Protein AF-A0A914RYI7-F1 (afdb_monomer_lite)

Organism: Parascaris equorum (NCBI:txid6256)

Sequence (204 aa):
MMDRFCESRGSEGLLCRFVDLLTSTTSVEYVKLIVSCLDYSADDGLTRVVLQTALTSTNEAGRKWSTRFLGVIAGHELQGFAEWGMSLLLAQLSDHSAKVVRHAIRLLHRWIPFYPESISLLKNVRLDALGDAGIMLKTHLFANEDYVESNPNDVQMAFNLWRKVCFNSRDIFLQLPIW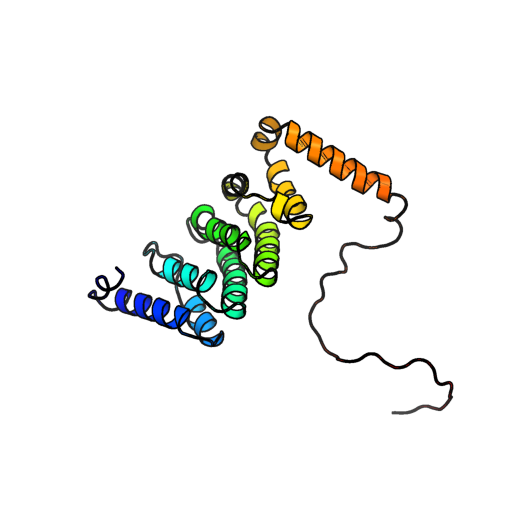TSFPHPTLSIFPPPSSFSGRFLRGF

Radius of gyration: 23.1 Å; chains: 1; bounding box: 53×73×50 Å

pLDDT: mean 78.56, std 22.84, range [27.66, 98.12]

InterPro domains:
  IPR016024 Armadillo-type fold [SSF48371] (27-167)
  IPR028268 Pianissimo family [PTHR13298] (17-145)
  IPR029451 Rapamycin-insensitive companion of mTOR, middle domain [PF14666] (20-72)
  IPR029453 Rapamycin-insensitive companion of mTOR, domain 4 [PF14663] (81-163)

Structure (mmCIF, N/CA/C/O backbone):
data_AF-A0A914RYI7-F1
#
_entry.id   AF-A0A914RYI7-F1
#
loop_
_atom_site.group_PDB
_atom_site.id
_atom_site.type_symbol
_atom_site.label_atom_id
_atom_site.label_alt_id
_atom_site.label_comp_id
_atom_site.label_asym_id
_atom_site.label_entity_id
_atom_site.label_seq_id
_atom_site.pdbx_PDB_ins_code
_atom_site.Cartn_x
_atom_site.Cartn_y
_atom_site.Cartn_z
_atom_site.occupancy
_atom_site.B_iso_or_equiv
_atom_site.auth_seq_id
_atom_site.auth_comp_id
_atom_site.auth_asym_id
_atom_site.auth_atom_id
_atom_site.pdbx_PDB_model_num
ATOM 1 N N . MET A 1 1 ? 3.303 11.071 24.844 1.00 36.09 1 MET A N 1
ATOM 2 C CA . MET A 1 1 ? 3.221 12.290 23.998 1.00 36.09 1 MET A CA 1
ATOM 3 C C . MET A 1 1 ? 1.982 12.272 23.087 1.00 36.09 1 MET A C 1
ATOM 5 O O . MET A 1 1 ? 1.980 12.955 22.077 1.00 36.09 1 MET A O 1
ATOM 9 N N . MET A 1 2 ? 0.924 11.526 23.445 1.00 40.78 2 MET A N 1
ATOM 10 C CA . MET A 1 2 ? -0.318 11.392 22.659 1.00 40.78 2 MET A CA 1
ATOM 11 C C . MET A 1 2 ? -1.561 11.949 23.386 1.00 40.78 2 MET A C 1
ATOM 13 O O . MET A 1 2 ? -2.635 11.981 22.806 1.00 40.78 2 MET A O 1
ATOM 17 N N . ASP A 1 3 ? -1.421 12.472 24.610 1.00 37.69 3 ASP A N 1
ATOM 18 C CA . ASP A 1 3 ? -2.568 12.800 25.479 1.00 37.69 3 ASP A CA 1
ATOM 19 C C . ASP A 1 3 ? -3.153 14.215 25.321 1.00 37.69 3 ASP A C 1
ATOM 21 O O . ASP A 1 3 ? -3.877 14.675 26.197 1.00 37.69 3 ASP A O 1
ATOM 25 N N . ARG A 1 4 ? -2.842 14.967 24.256 1.00 44.59 4 ARG A N 1
ATOM 26 C CA . ARG A 1 4 ? -3.278 16.381 24.157 1.00 44.59 4 ARG A CA 1
ATOM 27 C C . ARG A 1 4 ? -3.893 16.801 22.825 1.00 44.59 4 ARG A C 1
ATOM 29 O O . ARG A 1 4 ? -3.651 17.918 22.386 1.00 44.59 4 ARG A O 1
ATOM 36 N N . PHE A 1 5 ? -4.693 15.944 22.193 1.00 48.41 5 PHE A N 1
ATOM 37 C CA . PHE A 1 5 ? -5.400 16.338 20.963 1.00 48.41 5 PHE A CA 1
ATOM 38 C C . PHE A 1 5 ? -6.904 16.040 20.909 1.00 48.41 5 PHE A C 1
ATOM 40 O O . PHE A 1 5 ? -7.534 16.351 19.906 1.00 48.41 5 PHE A O 1
ATOM 47 N N . CYS A 1 6 ? -7.519 15.509 21.969 1.00 48.03 6 CYS A N 1
ATOM 48 C CA . CYS A 1 6 ? -8.931 15.107 21.927 1.00 48.03 6 CYS A CA 1
ATOM 49 C C . CYS A 1 6 ? -9.864 16.082 22.666 1.00 48.03 6 CYS A C 1
ATOM 51 O O . CYS A 1 6 ? -10.663 15.677 23.505 1.00 48.03 6 CYS A O 1
ATOM 53 N N . GLU A 1 7 ? -9.764 17.377 22.364 1.00 44.69 7 GLU A N 1
ATOM 54 C CA . GLU A 1 7 ? -10.709 18.383 22.866 1.00 44.69 7 GLU A CA 1
ATOM 55 C C . GLU A 1 7 ? -11.146 19.304 21.717 1.00 44.69 7 GLU A C 1
ATOM 57 O O . GLU A 1 7 ? -10.762 20.464 21.617 1.00 44.69 7 GLU A O 1
ATOM 62 N N . SER A 1 8 ? -11.913 18.735 20.780 1.00 45.91 8 SER A N 1
ATOM 63 C CA . SER A 1 8 ? -12.532 19.439 19.650 1.00 45.91 8 SER A CA 1
ATOM 64 C C . SER A 1 8 ? -13.808 18.717 19.181 1.00 45.91 8 SER A C 1
ATOM 66 O O . SER A 1 8 ? -13.983 17.514 19.380 1.00 45.91 8 SER A O 1
ATOM 68 N N . ARG A 1 9 ? -14.744 19.493 18.620 1.00 52.12 9 ARG A N 1
ATOM 69 C CA . ARG A 1 9 ? -16.155 19.173 18.334 1.00 52.12 9 ARG A CA 1
ATOM 70 C C . ARG A 1 9 ? -16.357 17.883 17.516 1.00 52.12 9 ARG A C 1
ATOM 72 O O . ARG A 1 9 ? -15.853 17.747 16.410 1.00 52.12 9 ARG A O 1
ATOM 79 N N . GLY A 1 10 ? -17.241 17.011 18.011 1.00 64.94 10 GLY A N 1
ATOM 80 C CA . GLY A 1 10 ? -18.017 16.025 17.242 1.00 64.94 10 GLY A CA 1
ATOM 81 C C . GLY A 1 10 ? -17.230 14.974 16.447 1.00 64.94 10 GLY A C 1
ATOM 82 O O . GLY A 1 10 ? -17.013 13.866 16.936 1.00 64.94 10 GLY A O 1
ATOM 83 N N . SER A 1 11 ? -16.887 15.289 15.195 1.00 69.75 11 SER A N 1
ATOM 84 C CA . SER A 1 11 ? -16.332 14.347 14.213 1.00 69.75 11 SER A CA 1
ATOM 85 C C . SER A 1 11 ? -14.860 14.015 14.459 1.00 69.75 11 SER A C 1
ATOM 87 O O . SER A 1 11 ? -14.487 12.851 14.359 1.00 69.75 11 SER A O 1
ATOM 89 N N . GLU A 1 12 ? -14.033 14.984 14.852 1.00 78.25 12 GLU A N 1
ATOM 90 C CA . GLU A 1 12 ? -12.605 14.743 15.123 1.00 78.25 12 GLU A CA 1
ATOM 91 C C . GLU A 1 12 ? -12.419 13.810 16.327 1.00 78.25 12 GLU A C 1
ATOM 93 O O . GLU A 1 12 ? -11.689 12.821 16.255 1.00 78.25 12 GLU A O 1
ATOM 98 N N . GLY A 1 13 ? -13.174 14.049 17.406 1.00 83.19 13 GLY A N 1
ATOM 99 C CA . GLY A 1 13 ? -13.196 13.163 18.571 1.00 83.19 13 GLY A CA 1
ATOM 100 C C . GLY A 1 13 ? -13.705 11.752 18.251 1.00 83.19 13 GLY A C 1
ATOM 101 O O . GLY A 1 13 ? -13.257 10.782 18.864 1.00 83.19 13 GLY A O 1
ATOM 102 N N . LEU A 1 14 ? -14.607 11.606 17.271 1.00 87.94 14 LEU A N 1
ATOM 103 C CA . LEU A 1 14 ? -15.066 10.296 16.803 1.00 87.94 14 LEU A CA 1
ATOM 104 C C . LEU A 1 14 ? -13.968 9.549 16.034 1.00 87.94 14 LEU A C 1
ATOM 106 O O . LEU A 1 14 ? -13.748 8.366 16.294 1.00 87.94 14 LEU A O 1
ATOM 110 N N . LEU A 1 15 ? -13.252 10.225 15.131 1.00 90.31 15 LEU A N 1
ATOM 111 C CA . LEU A 1 15 ? -12.155 9.618 14.369 1.00 90.31 15 LEU A CA 1
ATOM 112 C C . LEU A 1 15 ? -11.008 9.175 15.289 1.00 90.31 15 LEU A C 1
ATOM 114 O O . LEU A 1 15 ? -10.483 8.077 15.111 1.00 90.31 15 LEU A O 1
ATOM 118 N N . CYS A 1 16 ? -10.680 9.951 16.329 1.00 88.69 16 CYS A N 1
ATOM 119 C CA . CYS A 1 16 ? -9.722 9.524 17.357 1.00 88.69 16 CYS A CA 1
ATOM 120 C C . CYS A 1 16 ? -10.163 8.226 18.051 1.00 88.69 16 CYS A C 1
ATOM 122 O O . CYS A 1 16 ? -9.379 7.286 18.158 1.00 88.69 16 CYS A O 1
ATOM 124 N N . ARG A 1 17 ? -11.440 8.117 18.438 1.00 91.56 17 ARG A N 1
ATOM 125 C CA . ARG A 1 17 ? -11.974 6.879 19.033 1.00 91.56 17 ARG A CA 1
ATOM 126 C C . ARG A 1 17 ? -11.915 5.691 18.076 1.00 91.56 17 ARG A C 1
ATOM 128 O O . ARG A 1 17 ? -11.727 4.562 18.524 1.00 91.56 17 ARG A O 1
ATOM 135 N N . PHE A 1 18 ? -12.071 5.913 16.771 1.00 93.75 18 PHE A N 1
ATOM 136 C CA . PHE A 1 18 ? -11.874 4.855 15.782 1.00 93.75 18 PHE A CA 1
ATOM 137 C C . PHE A 1 18 ? -10.422 4.383 15.722 1.00 93.75 18 PHE A C 1
ATOM 139 O O . PHE A 1 18 ? -10.202 3.177 15.660 1.00 93.75 18 PHE A O 1
ATOM 146 N N . VAL A 1 19 ? -9.441 5.284 15.803 1.00 93.38 19 VAL A N 1
ATOM 147 C CA . VAL A 1 19 ? -8.018 4.908 15.900 1.00 93.38 19 VAL A CA 1
ATOM 148 C C . VAL A 1 19 ? -7.768 4.042 17.141 1.00 93.38 19 VAL A C 1
ATOM 150 O O . VAL A 1 19 ? -7.165 2.969 17.033 1.00 93.38 19 VAL A O 1
ATOM 153 N N . ASP A 1 20 ? -8.297 4.441 18.298 1.00 92.81 20 ASP A N 1
ATOM 154 C CA . ASP A 1 20 ? -8.175 3.668 19.542 1.00 92.81 20 ASP A CA 1
ATOM 155 C C . ASP A 1 20 ? -8.842 2.289 19.425 1.00 92.81 20 ASP A C 1
ATOM 157 O O . ASP A 1 20 ? -8.296 1.270 19.859 1.00 92.81 20 ASP A O 1
ATOM 161 N N . LEU A 1 21 ? -10.012 2.217 18.782 1.00 93.25 21 LEU A N 1
ATOM 162 C CA . LEU A 1 21 ? -10.710 0.949 18.586 1.00 93.25 21 LEU A CA 1
ATOM 163 C C . LEU A 1 21 ? -9.954 0.032 17.619 1.00 93.25 21 LEU A C 1
ATOM 165 O O . LEU A 1 21 ? -9.837 -1.160 17.883 1.00 93.25 21 LEU A O 1
ATOM 169 N N . LEU A 1 22 ? -9.410 0.565 16.522 1.00 94.00 22 LEU A N 1
ATOM 170 C CA . LEU A 1 22 ? -8.636 -0.209 15.546 1.00 94.00 22 LEU A CA 1
ATOM 171 C C . LEU A 1 22 ? -7.367 -0.816 16.154 1.00 94.00 22 LEU A C 1
ATOM 173 O O . LEU A 1 22 ? -6.995 -1.931 15.795 1.00 94.00 22 LEU A O 1
ATOM 177 N N . THR A 1 23 ? -6.705 -0.094 17.056 1.00 91.75 23 THR A N 1
ATOM 178 C CA . THR A 1 23 ? -5.462 -0.556 17.694 1.00 91.75 23 THR A CA 1
ATOM 179 C C . THR A 1 23 ? -5.705 -1.557 18.822 1.00 91.75 23 THR A C 1
ATOM 181 O O . THR A 1 23 ? -4.872 -2.432 19.051 1.00 91.75 23 THR A O 1
ATOM 184 N N . SER A 1 24 ? -6.844 -1.465 19.512 1.00 89.25 24 SER A N 1
ATOM 185 C CA . SER A 1 24 ? -7.191 -2.345 20.637 1.00 89.25 24 SER A CA 1
ATOM 186 C C . SER A 1 24 ? -8.011 -3.577 20.240 1.00 89.25 24 SER A C 1
ATOM 188 O O . SER A 1 24 ? -8.009 -4.579 20.959 1.00 89.25 24 SER A O 1
ATOM 190 N N . THR A 1 25 ? -8.717 -3.538 19.106 1.00 87.94 25 THR A N 1
ATOM 191 C CA . THR A 1 25 ? -9.622 -4.619 18.700 1.00 87.94 25 THR A CA 1
ATOM 192 C C . THR A 1 25 ? -8.898 -5.819 18.097 1.00 87.94 25 THR A C 1
ATOM 194 O O . THR A 1 25 ? -7.962 -5.709 17.304 1.00 87.94 25 THR A O 1
ATOM 197 N N . THR A 1 26 ? -9.404 -7.010 18.411 1.00 84.62 26 THR A N 1
ATOM 198 C CA . THR A 1 26 ? -8.996 -8.270 17.777 1.00 84.62 26 THR A CA 1
ATOM 199 C C . THR A 1 26 ? -9.965 -8.721 16.687 1.00 84.62 26 THR A C 1
ATOM 201 O O . THR A 1 26 ? -9.634 -9.627 15.922 1.00 84.62 26 THR A O 1
ATOM 204 N N . SER A 1 27 ? -11.147 -8.108 16.578 1.00 93.12 27 SER A N 1
ATOM 205 C CA . SER A 1 27 ? -12.162 -8.494 15.595 1.00 93.12 27 SER A CA 1
ATOM 206 C C . SER A 1 27 ? -12.012 -7.690 14.307 1.00 93.12 27 SER A C 1
ATOM 208 O O . SER A 1 27 ? -11.965 -6.460 14.290 1.00 93.12 27 SER A O 1
ATOM 210 N N . VAL A 1 28 ? -11.957 -8.419 13.195 1.00 94.56 28 VAL A N 1
ATOM 211 C CA . VAL A 1 28 ? -11.817 -7.851 11.848 1.00 94.56 28 VAL A CA 1
ATOM 212 C C . VAL A 1 28 ? -13.109 -7.162 11.411 1.00 94.56 28 VAL A C 1
ATOM 214 O O . VAL A 1 28 ? -13.084 -6.269 10.573 1.00 94.56 28 VAL A O 1
ATOM 217 N N . GLU A 1 29 ? -14.247 -7.561 11.964 1.00 95.31 29 GLU A N 1
ATOM 218 C CA . GLU A 1 29 ? -15.572 -7.024 11.660 1.00 95.31 29 GLU A CA 1
ATOM 219 C C . GLU A 1 29 ? -15.657 -5.536 12.014 1.00 95.31 29 GLU A C 1
ATOM 221 O O . GLU A 1 29 ? -16.160 -4.755 11.209 1.00 95.31 29 GLU A O 1
ATOM 226 N N . TYR A 1 30 ? -15.076 -5.124 13.147 1.00 94.75 30 TYR A N 1
ATOM 227 C CA . TYR A 1 30 ? -14.978 -3.706 13.507 1.00 94.75 30 TYR A CA 1
ATOM 228 C C . TYR A 1 30 ? -14.078 -2.928 12.549 1.00 94.75 30 TYR A C 1
ATOM 230 O O . TYR A 1 30 ? -14.447 -1.834 12.130 1.00 94.75 30 TYR A O 1
ATOM 238 N N . VAL A 1 31 ? -12.941 -3.509 12.145 1.00 96.44 31 VAL A N 1
ATOM 239 C CA . VAL A 1 31 ? -12.049 -2.893 11.148 1.00 96.44 31 VAL A CA 1
ATOM 240 C C . VAL A 1 31 ? -12.805 -2.658 9.842 1.00 96.44 31 VAL A C 1
ATOM 242 O O . VAL A 1 31 ? -12.770 -1.556 9.304 1.00 96.44 31 VAL A O 1
ATOM 245 N N . LYS A 1 32 ? -13.542 -3.668 9.365 1.00 96.81 32 LYS A N 1
ATOM 246 C CA . LYS A 1 32 ? -14.359 -3.575 8.149 1.00 96.81 32 LYS A CA 1
ATOM 247 C C . LYS A 1 32 ? -15.391 -2.463 8.246 1.00 96.81 32 LYS A C 1
ATOM 249 O O . LYS A 1 32 ? -15.495 -1.658 7.326 1.00 96.81 32 LYS A O 1
ATOM 254 N N . LEU A 1 33 ? -16.150 -2.434 9.340 1.00 96.25 33 LEU A N 1
ATOM 255 C CA . LEU A 1 33 ? -17.220 -1.464 9.539 1.00 96.25 33 LEU A CA 1
ATOM 256 C C . LEU A 1 33 ? -16.672 -0.037 9.556 1.00 96.25 33 LEU A C 1
ATOM 258 O O . LEU A 1 33 ? -17.155 0.790 8.794 1.00 96.25 33 LEU A O 1
ATOM 262 N N . ILE A 1 34 ? -15.644 0.219 10.371 1.00 95.38 34 ILE A N 1
ATOM 263 C CA . ILE A 1 34 ? -15.035 1.547 10.505 1.00 95.38 34 ILE A CA 1
ATOM 264 C C . ILE A 1 34 ? -14.461 2.011 9.170 1.00 95.38 34 ILE A C 1
ATOM 266 O O . ILE A 1 34 ? -14.745 3.110 8.722 1.00 95.38 34 ILE A O 1
ATOM 270 N N . VAL A 1 35 ? -13.649 1.183 8.519 1.00 96.00 35 VAL A N 1
ATOM 271 C CA . VAL A 1 35 ? -12.935 1.593 7.304 1.00 96.00 35 VAL A CA 1
ATOM 272 C C . VAL A 1 35 ? -13.885 1.741 6.109 1.00 96.00 35 VAL A C 1
ATOM 274 O O . VAL A 1 35 ? -13.677 2.597 5.262 1.00 96.00 35 VAL A O 1
ATOM 277 N N . SER A 1 36 ? -14.951 0.942 6.017 1.00 95.25 36 SER A N 1
ATOM 278 C CA . SER A 1 36 ? -15.879 1.039 4.878 1.00 95.25 36 SER A CA 1
ATOM 279 C C . SER A 1 36 ? -16.896 2.176 4.973 1.00 95.25 36 SER A C 1
ATOM 281 O O . SER A 1 36 ? -17.503 2.498 3.955 1.00 95.25 36 SER A O 1
ATOM 283 N N . CYS A 1 37 ? -17.102 2.776 6.150 1.00 93.75 37 CYS A N 1
ATOM 284 C CA . CYS A 1 37 ? -18.096 3.837 6.338 1.00 93.75 37 CYS A CA 1
ATOM 285 C C . CYS A 1 37 ? -17.530 5.263 6.259 1.00 93.75 37 CYS A C 1
ATOM 287 O O . CYS A 1 37 ? -18.299 6.218 6.361 1.00 93.75 37 CYS A O 1
ATOM 289 N N . LEU A 1 38 ? -16.213 5.416 6.097 1.00 92.62 38 LEU A N 1
ATOM 290 C CA . LEU A 1 38 ? -15.558 6.717 5.999 1.00 92.62 38 LEU A CA 1
ATOM 291 C C . LEU A 1 38 ? -15.490 7.206 4.552 1.00 92.62 38 LEU A C 1
ATOM 293 O O . LEU A 1 38 ? -15.315 6.423 3.619 1.00 92.62 38 LEU A O 1
ATOM 297 N N . ASP A 1 39 ? -15.578 8.523 4.393 1.00 90.94 39 ASP A N 1
ATOM 298 C CA . ASP A 1 39 ? -15.332 9.198 3.125 1.00 90.94 39 ASP A CA 1
ATOM 299 C C . ASP A 1 39 ? -13.857 9.610 3.031 1.00 90.94 39 ASP A C 1
ATOM 301 O O . ASP A 1 39 ? -13.350 10.340 3.879 1.00 90.94 39 ASP A O 1
ATOM 305 N N . TYR A 1 40 ? -13.169 9.124 1.999 1.00 91.94 40 TYR A N 1
ATOM 306 C CA . TYR A 1 40 ? -11.748 9.394 1.746 1.00 91.94 40 TYR A CA 1
ATOM 307 C C . TYR A 1 40 ? -11.513 10.498 0.709 1.00 91.94 40 TYR A C 1
ATOM 309 O O . TYR A 1 40 ? -10.359 10.823 0.406 1.00 91.94 40 TYR A O 1
ATOM 317 N N . SER A 1 41 ? -12.590 11.042 0.134 1.00 86.75 41 SER A N 1
ATOM 318 C CA . SER A 1 41 ? -12.528 12.146 -0.824 1.00 86.75 41 SER A CA 1
ATOM 319 C C . SER A 1 41 ? -12.179 13.471 -0.145 1.00 86.75 41 SER A C 1
ATOM 321 O O . SER A 1 41 ? -11.499 14.304 -0.743 1.00 86.75 41 SER A O 1
ATOM 323 N N . ALA A 1 42 ? -12.587 13.635 1.116 1.00 76.31 42 ALA A N 1
ATOM 324 C CA . ALA A 1 42 ? -12.318 14.821 1.909 1.00 76.31 42 ALA A CA 1
ATOM 325 C C . ALA A 1 42 ? -10.819 14.978 2.203 1.00 76.31 42 ALA A C 1
ATOM 327 O O . ALA A 1 42 ? -10.098 14.011 2.464 1.00 76.31 42 ALA A O 1
ATOM 328 N N . ASP A 1 43 ? -10.353 16.225 2.193 1.00 66.38 43 ASP A N 1
ATOM 329 C CA . ASP A 1 43 ? -8.962 16.571 2.498 1.00 66.38 43 ASP A CA 1
ATOM 330 C C . ASP A 1 43 ? -8.722 16.801 4.001 1.00 66.38 43 ASP A C 1
ATOM 332 O O . ASP A 1 43 ? -7.747 17.421 4.411 1.00 66.38 43 ASP A O 1
ATOM 336 N N . ASP A 1 44 ? -9.623 16.297 4.849 1.00 68.75 44 ASP A N 1
ATOM 337 C CA . ASP A 1 44 ? -9.567 16.462 6.304 1.00 68.75 44 ASP A CA 1
ATOM 338 C C . ASP A 1 44 ? -8.429 15.664 6.965 1.00 68.75 44 ASP A C 1
ATOM 340 O O . ASP A 1 44 ? -8.122 15.867 8.140 1.00 68.75 44 ASP A O 1
ATOM 344 N N . GLY A 1 45 ? -7.775 14.770 6.216 1.00 77.69 45 GLY A N 1
ATOM 345 C CA . GLY A 1 45 ? -6.573 14.026 6.598 1.00 77.69 45 GLY A CA 1
ATOM 346 C C . GLY A 1 45 ? -6.808 12.943 7.656 1.00 77.69 45 GLY A C 1
ATOM 347 O O . GLY A 1 45 ? -6.240 11.856 7.557 1.00 77.69 45 GLY A O 1
ATOM 348 N N . LEU A 1 46 ? -7.679 13.184 8.638 1.00 87.50 46 LEU A N 1
ATOM 349 C CA . LEU A 1 46 ? -7.968 12.277 9.750 1.00 87.50 46 LEU A CA 1
ATOM 350 C C . LEU A 1 46 ? -8.638 10.978 9.290 1.00 87.50 46 LEU A C 1
ATOM 352 O O . LEU A 1 46 ? -8.312 9.909 9.802 1.00 87.50 46 LEU A O 1
ATOM 356 N N . THR A 1 47 ? -9.520 11.029 8.292 1.00 92.19 47 THR A N 1
ATOM 357 C CA . THR A 1 47 ? -10.118 9.827 7.682 1.00 92.19 47 THR A CA 1
ATOM 358 C C . THR A 1 47 ? -9.040 8.921 7.079 1.00 92.19 47 THR A C 1
ATOM 360 O O . THR A 1 47 ? -9.010 7.711 7.329 1.00 92.19 47 THR A O 1
ATOM 363 N N . ARG A 1 48 ? -8.075 9.514 6.365 1.00 92.81 48 ARG A N 1
ATOM 364 C CA . ARG A 1 48 ? -6.903 8.819 5.809 1.00 92.81 48 ARG A CA 1
ATOM 365 C C . ARG A 1 48 ? -5.973 8.296 6.911 1.00 92.81 48 ARG A C 1
ATOM 367 O O . ARG A 1 48 ? -5.432 7.203 6.754 1.00 92.81 48 ARG A O 1
ATOM 374 N N . VAL A 1 49 ? -5.850 8.994 8.046 1.00 93.56 49 VAL A N 1
ATOM 375 C CA . VAL A 1 49 ? -5.132 8.491 9.235 1.00 93.56 49 VAL A CA 1
ATOM 376 C C . VAL A 1 49 ? -5.802 7.233 9.786 1.00 93.56 49 VAL A C 1
ATOM 378 O O . VAL A 1 49 ? -5.105 6.252 10.031 1.00 93.56 49 VAL A O 1
ATOM 381 N N . VAL A 1 50 ? -7.134 7.200 9.909 1.00 95.06 50 VAL A N 1
ATOM 382 C CA . VAL A 1 50 ? -7.864 5.993 10.350 1.00 95.06 50 VAL A CA 1
ATOM 383 C C . VAL A 1 50 ? -7.590 4.814 9.409 1.00 95.06 50 VAL A C 1
ATOM 385 O O . VAL A 1 50 ? -7.306 3.705 9.866 1.00 95.06 50 VAL A O 1
ATOM 388 N N . LEU A 1 51 ? -7.602 5.044 8.092 1.00 96.19 51 LEU A N 1
ATOM 389 C CA . LEU A 1 51 ? -7.244 4.021 7.104 1.00 96.19 51 LEU A CA 1
ATOM 390 C C . LEU A 1 51 ? -5.788 3.564 7.245 1.00 96.19 51 LEU A C 1
ATOM 392 O O . LEU A 1 51 ? -5.519 2.363 7.223 1.00 96.19 51 LEU A O 1
ATOM 396 N N . GLN A 1 52 ? -4.850 4.492 7.436 1.00 96.00 52 GLN A N 1
ATOM 397 C CA . GLN A 1 52 ? -3.445 4.166 7.667 1.00 96.00 52 GLN A CA 1
ATOM 398 C C . GLN A 1 52 ? -3.270 3.328 8.939 1.00 96.00 52 GLN A C 1
ATOM 400 O O . GLN A 1 52 ? -2.599 2.298 8.897 1.00 96.00 52 GLN A O 1
ATOM 405 N N . THR A 1 53 ? -3.936 3.684 10.041 1.00 96.44 53 THR A N 1
ATOM 406 C CA . THR A 1 53 ? -3.962 2.872 11.266 1.00 96.44 53 THR A CA 1
ATOM 407 C C . THR A 1 53 ? -4.510 1.476 10.989 1.00 96.44 53 THR A C 1
ATOM 409 O O . THR A 1 53 ? -3.933 0.485 11.442 1.00 96.44 53 THR A O 1
ATOM 412 N N . ALA A 1 54 ? -5.584 1.363 10.203 1.00 96.88 54 ALA A N 1
ATOM 413 C CA . ALA A 1 54 ? -6.150 0.071 9.835 1.00 96.88 54 ALA A CA 1
ATOM 414 C C . ALA A 1 54 ? -5.173 -0.794 9.020 1.00 96.88 54 ALA A C 1
ATOM 416 O O . ALA A 1 54 ? -5.203 -2.021 9.135 1.00 96.88 54 ALA A O 1
ATOM 417 N N . LEU A 1 55 ? -4.314 -0.163 8.216 1.00 97.00 55 LEU A N 1
ATOM 418 C CA . LEU A 1 55 ? -3.297 -0.791 7.372 1.00 97.00 55 LEU A CA 1
ATOM 419 C C . LEU A 1 55 ? -2.008 -1.162 8.112 1.00 97.00 55 LEU A C 1
ATOM 421 O O . LEU A 1 55 ? -1.281 -2.014 7.614 1.00 97.00 55 LEU A O 1
ATOM 425 N N . THR A 1 56 ? -1.695 -0.548 9.258 1.00 95.62 56 THR A N 1
ATOM 426 C CA . THR A 1 56 ? -0.417 -0.776 9.969 1.00 95.62 56 THR A CA 1
ATOM 427 C C . THR A 1 56 ? -0.574 -1.406 11.346 1.00 95.62 56 THR A C 1
ATOM 429 O O . THR A 1 56 ? 0.270 -2.203 11.749 1.00 95.62 56 THR A O 1
ATOM 432 N N . SER A 1 57 ? -1.642 -1.070 12.068 1.00 92.56 57 SER A N 1
ATOM 433 C CA . SER A 1 57 ? -1.722 -1.276 13.521 1.00 92.56 57 SER A CA 1
ATOM 434 C C . SER A 1 57 ? -2.819 -2.250 13.954 1.00 92.56 57 SER A C 1
ATOM 436 O O . SER A 1 57 ? -2.978 -2.492 15.145 1.00 92.56 57 SER A O 1
ATOM 438 N N . THR A 1 58 ? -3.563 -2.832 13.009 1.00 94.31 58 THR A N 1
ATOM 439 C CA . THR A 1 58 ? -4.537 -3.899 13.293 1.00 94.31 58 THR A CA 1
ATOM 440 C C . THR A 1 58 ? -3.889 -5.287 13.210 1.00 94.31 58 THR A C 1
ATOM 442 O O . THR A 1 58 ? -2.732 -5.450 12.798 1.00 94.31 58 THR A O 1
ATOM 445 N N . ASN A 1 59 ? -4.643 -6.330 13.571 1.00 94.19 59 ASN A N 1
ATOM 446 C CA . ASN A 1 59 ? -4.220 -7.716 13.366 1.00 94.19 59 ASN A CA 1
ATOM 447 C C . ASN A 1 59 ? -4.005 -8.050 11.868 1.00 94.19 59 ASN A C 1
ATOM 449 O O . ASN A 1 59 ? -4.465 -7.340 10.976 1.00 94.19 59 ASN A O 1
ATOM 453 N N . GLU A 1 60 ? -3.331 -9.169 11.573 1.00 95.81 60 GLU A N 1
ATOM 454 C CA . GLU A 1 60 ? -3.002 -9.567 10.189 1.00 95.81 60 GLU A CA 1
ATOM 455 C C . GLU A 1 60 ? -4.235 -9.598 9.265 1.00 95.81 60 GLU A C 1
ATOM 457 O O . GLU A 1 60 ? -4.172 -9.204 8.099 1.00 95.81 60 GLU A O 1
ATOM 462 N N . ALA A 1 61 ? -5.367 -10.089 9.769 1.00 95.62 61 ALA A N 1
ATOM 463 C CA . ALA A 1 61 ? -6.579 -10.233 8.977 1.00 95.62 61 ALA A CA 1
ATOM 464 C C . ALA A 1 61 ? -7.247 -8.880 8.673 1.00 95.62 61 ALA A C 1
ATOM 466 O O . ALA A 1 61 ? -7.764 -8.712 7.565 1.00 95.62 61 ALA A O 1
ATOM 467 N N . GLY A 1 62 ? -7.176 -7.932 9.610 1.00 96.62 62 GLY A N 1
ATOM 468 C CA . GLY A 1 62 ? -7.587 -6.540 9.468 1.00 96.62 62 GLY A CA 1
ATOM 469 C C . GLY A 1 62 ? -6.751 -5.841 8.411 1.00 96.62 62 GLY A C 1
ATOM 470 O O . GLY A 1 62 ? -7.307 -5.434 7.395 1.00 96.62 62 GLY A O 1
ATOM 471 N N . ARG A 1 63 ? -5.419 -5.832 8.562 1.00 97.62 63 ARG A N 1
ATOM 472 C CA . ARG A 1 63 ? -4.509 -5.207 7.585 1.00 97.62 63 ARG A CA 1
ATOM 473 C C . ARG A 1 63 ? -4.706 -5.786 6.192 1.00 97.62 63 ARG A C 1
ATOM 475 O O . ARG A 1 63 ? -4.957 -5.038 5.258 1.00 97.62 63 ARG A O 1
ATOM 482 N N . LYS A 1 64 ? -4.750 -7.119 6.055 1.00 97.00 64 LYS A N 1
ATOM 483 C CA . LYS A 1 64 ? -5.023 -7.792 4.770 1.00 97.00 64 LYS A CA 1
ATOM 484 C C . LYS A 1 64 ? -6.340 -7.336 4.139 1.00 97.00 64 LYS A C 1
ATOM 486 O O . LYS A 1 64 ? -6.411 -7.180 2.919 1.00 97.00 64 LYS A O 1
ATOM 491 N N . TRP A 1 65 ? -7.402 -7.197 4.931 1.00 97.12 65 TRP A N 1
ATOM 492 C CA . TRP A 1 65 ? -8.684 -6.723 4.417 1.00 97.12 65 TRP A CA 1
ATOM 493 C C . TRP A 1 65 ? -8.607 -5.245 4.020 1.00 97.12 65 TRP A C 1
ATOM 495 O O . TRP A 1 65 ? -9.021 -4.917 2.911 1.00 97.12 65 TRP A O 1
ATOM 505 N N . SER A 1 66 ? -7.995 -4.392 4.842 1.00 97.81 66 SER A N 1
ATOM 506 C CA . SER A 1 66 ? -7.784 -2.968 4.552 1.00 97.81 66 SER A CA 1
ATOM 507 C C . SER A 1 66 ? -6.955 -2.764 3.282 1.00 97.81 66 SER A C 1
ATOM 509 O O . SER A 1 66 ? -7.316 -1.950 2.437 1.00 97.81 66 SER A O 1
ATOM 511 N N . THR A 1 67 ? -5.908 -3.569 3.060 1.00 98.12 67 THR A N 1
ATOM 512 C CA . THR A 1 67 ? -5.131 -3.563 1.810 1.00 98.12 67 THR A CA 1
ATOM 513 C C . THR A 1 67 ? -6.015 -3.905 0.613 1.00 98.12 67 THR A C 1
ATOM 515 O O . THR A 1 67 ? -5.917 -3.273 -0.431 1.00 98.12 67 THR A O 1
ATOM 518 N N . ARG A 1 68 ? -6.916 -4.890 0.736 1.00 97.31 68 ARG A N 1
ATOM 519 C CA . ARG A 1 68 ? -7.878 -5.206 -0.336 1.00 97.31 68 ARG A CA 1
ATOM 520 C C . ARG A 1 68 ? -8.863 -4.070 -0.574 1.00 97.31 68 ARG A C 1
ATOM 522 O O . ARG A 1 68 ? -9.207 -3.816 -1.724 1.00 97.31 68 ARG A O 1
ATOM 529 N N . PHE A 1 69 ? -9.303 -3.418 0.495 1.00 97.25 69 PHE A N 1
ATOM 530 C CA . PHE A 1 69 ? -10.228 -2.299 0.435 1.00 97.25 69 PHE A CA 1
ATOM 531 C C . PHE A 1 69 ? -9.601 -1.061 -0.223 1.00 97.25 69 PHE A C 1
ATOM 533 O O . PHE A 1 69 ? -10.265 -0.431 -1.037 1.00 97.25 69 PHE A O 1
ATOM 540 N N . LEU A 1 70 ? -8.302 -0.796 -0.025 1.00 96.38 70 LEU A N 1
ATOM 541 C CA . LEU A 1 70 ? -7.560 0.196 -0.824 1.00 96.38 70 LEU A CA 1
ATOM 542 C C . LEU A 1 70 ? -7.705 -0.044 -2.330 1.00 96.38 70 LEU A C 1
ATOM 544 O O . LEU A 1 70 ? -7.852 0.900 -3.097 1.00 96.38 70 LEU A O 1
ATOM 548 N N . GLY A 1 71 ? -7.711 -1.308 -2.759 1.00 95.50 71 GLY A N 1
ATOM 549 C CA . GLY A 1 71 ? -7.948 -1.662 -4.156 1.00 95.50 71 GLY A CA 1
ATOM 550 C C . GLY A 1 71 ? -9.363 -1.351 -4.651 1.00 95.50 71 GLY A C 1
ATOM 551 O O . GLY A 1 71 ? -9.543 -1.191 -5.851 1.00 95.50 71 GLY A O 1
ATOM 552 N N . VAL A 1 72 ? -10.355 -1.279 -3.761 1.00 95.56 72 VAL A N 1
ATOM 553 C CA . VAL A 1 72 ? -11.713 -0.813 -4.088 1.00 95.56 72 VAL A CA 1
ATOM 554 C C . VAL A 1 72 ? -11.721 0.707 -4.199 1.00 95.56 72 VAL A C 1
ATOM 556 O O . VAL A 1 72 ? -12.262 1.232 -5.168 1.00 95.56 72 VAL A O 1
ATOM 559 N N . ILE A 1 73 ? -11.073 1.405 -3.260 1.00 94.94 73 ILE A N 1
ATOM 560 C CA . ILE A 1 73 ? -10.952 2.869 -3.282 1.00 94.94 73 ILE A CA 1
ATOM 561 C C . ILE A 1 73 ? -10.232 3.344 -4.554 1.00 94.94 73 ILE A C 1
ATOM 563 O O . ILE A 1 73 ? -10.677 4.300 -5.178 1.00 94.94 73 ILE A O 1
ATOM 567 N N . ALA A 1 74 ? -9.189 2.632 -4.994 1.00 94.62 74 ALA A N 1
ATOM 568 C CA . ALA A 1 74 ? -8.503 2.901 -6.260 1.00 94.62 74 ALA A CA 1
ATOM 569 C C . ALA A 1 74 ? -9.464 2.902 -7.466 1.00 94.62 74 ALA A C 1
ATOM 571 O O . ALA A 1 74 ? -9.324 3.703 -8.375 1.00 94.62 74 ALA A O 1
ATOM 572 N N . GLY A 1 75 ? -10.500 2.061 -7.463 1.00 92.88 75 GLY A N 1
ATOM 573 C CA . GLY A 1 75 ? -11.495 2.056 -8.539 1.00 92.88 75 GLY A CA 1
ATOM 574 C C . GLY A 1 75 ? -12.448 3.255 -8.550 1.00 92.88 75 GLY A C 1
ATOM 575 O O . GLY A 1 75 ? -13.229 3.373 -9.485 1.00 92.88 75 GLY A O 1
ATOM 576 N N . HIS A 1 76 ? -12.420 4.111 -7.525 1.00 92.06 76 HIS A N 1
ATOM 577 C CA . HIS A 1 76 ? -13.292 5.285 -7.411 1.00 92.06 76 HIS A CA 1
ATOM 578 C C . HIS A 1 76 ? -12.607 6.590 -7.846 1.00 92.06 76 HIS A C 1
ATOM 580 O O . HIS A 1 76 ? -13.222 7.644 -7.729 1.00 92.06 76 HIS A O 1
ATOM 586 N N . GLU A 1 77 ? -11.353 6.533 -8.315 1.00 87.12 77 GLU A N 1
ATOM 587 C CA . GLU A 1 77 ? -10.630 7.679 -8.898 1.00 87.12 77 GLU A CA 1
ATOM 588 C C . GLU A 1 77 ? -10.653 8.948 -8.026 1.00 87.12 77 GLU A C 1
ATOM 590 O O . GLU A 1 77 ? -10.818 10.068 -8.506 1.00 87.12 77 GLU A O 1
ATOM 595 N N . LEU A 1 78 ? -10.477 8.775 -6.711 1.00 90.12 78 LEU A N 1
ATOM 596 C CA . LEU A 1 78 ? -10.467 9.897 -5.775 1.00 90.12 78 LEU A CA 1
ATOM 597 C C . LEU A 1 78 ? -9.352 10.899 -6.108 1.00 90.12 78 LEU A C 1
ATOM 599 O O . LEU A 1 78 ? -8.250 10.530 -6.529 1.00 90.12 78 LEU A O 1
ATOM 603 N N . GLN A 1 79 ? -9.618 12.179 -5.849 1.00 89.31 79 GLN A N 1
ATOM 604 C CA . GLN A 1 79 ? -8.644 13.241 -6.071 1.00 89.31 79 GLN A CA 1
ATOM 605 C C . GLN A 1 79 ? -7.351 12.976 -5.280 1.00 89.31 79 GLN A C 1
ATOM 607 O O . GLN A 1 79 ? -7.372 12.622 -4.098 1.00 89.31 79 GLN A O 1
ATOM 612 N N . GLY A 1 80 ? -6.210 13.108 -5.959 1.00 88.00 80 GLY A N 1
ATOM 613 C CA . GLY A 1 80 ? -4.890 12.893 -5.362 1.00 88.00 80 GLY A CA 1
ATOM 614 C C . GLY A 1 80 ? -4.581 11.438 -4.989 1.00 88.00 80 GLY A C 1
ATOM 615 O O . GLY A 1 80 ? -3.562 11.190 -4.348 1.00 88.00 80 GLY A O 1
ATOM 616 N N . PHE A 1 81 ? -5.407 10.455 -5.381 1.00 92.44 81 PHE A N 1
ATOM 617 C CA . PHE A 1 81 ? -5.196 9.049 -5.007 1.00 92.44 81 PHE A CA 1
ATOM 618 C C . PHE A 1 81 ? -3.823 8.507 -5.433 1.00 92.44 81 PHE A C 1
ATOM 620 O O . PHE A 1 81 ? -3.232 7.697 -4.719 1.00 92.44 81 PHE A O 1
ATOM 627 N N . ALA A 1 82 ? -3.278 8.975 -6.560 1.00 91.75 82 ALA A N 1
ATOM 628 C CA . ALA A 1 82 ? -1.935 8.605 -7.001 1.00 91.75 82 ALA A CA 1
ATOM 629 C C . ALA A 1 82 ? -0.845 8.979 -5.978 1.00 91.75 82 ALA A C 1
ATOM 631 O O . ALA A 1 82 ? 0.133 8.250 -5.841 1.00 91.75 82 ALA A O 1
ATOM 632 N N . GLU A 1 83 ? -1.018 10.070 -5.230 1.00 90.25 83 GLU A N 1
ATOM 633 C CA . GLU A 1 83 ? -0.042 10.527 -4.239 1.00 90.25 83 GLU A CA 1
ATOM 634 C C . GLU A 1 83 ? -0.227 9.814 -2.904 1.00 90.25 83 GLU A C 1
ATOM 636 O O . GLU A 1 83 ? 0.721 9.237 -2.376 1.00 90.25 83 GLU A O 1
ATOM 641 N N . TRP A 1 84 ? -1.441 9.806 -2.351 1.00 92.31 84 TRP A N 1
ATOM 642 C CA . TRP A 1 84 ? -1.671 9.235 -1.022 1.00 92.31 84 TRP A CA 1
ATOM 643 C C . TRP A 1 84 ? -2.004 7.738 -1.077 1.00 92.31 84 TRP A C 1
ATOM 645 O O . TRP A 1 84 ? -1.428 6.941 -0.337 1.00 92.31 84 TRP A O 1
ATOM 655 N N . GLY A 1 85 ? -2.902 7.322 -1.969 1.00 94.56 85 GLY A N 1
ATOM 656 C CA . GLY A 1 85 ? -3.441 5.962 -2.038 1.00 94.56 85 GLY A CA 1
ATOM 657 C C . GLY A 1 85 ? -2.431 4.948 -2.561 1.00 94.56 85 GLY A C 1
ATOM 658 O O . GLY A 1 85 ? -2.225 3.899 -1.944 1.00 94.56 85 GLY A O 1
ATOM 659 N N . MET A 1 86 ? -1.735 5.281 -3.652 1.00 95.44 86 MET A N 1
ATOM 660 C CA . MET A 1 86 ? -0.652 4.434 -4.169 1.00 95.44 86 MET A CA 1
ATOM 661 C C . MET A 1 86 ? 0.542 4.392 -3.209 1.00 95.44 86 MET A C 1
ATOM 663 O O . MET A 1 86 ? 1.125 3.323 -3.034 1.00 95.44 86 MET A O 1
ATOM 667 N N . SER A 1 87 ? 0.857 5.490 -2.510 1.00 94.56 87 SER A N 1
ATOM 668 C CA . SER A 1 87 ? 1.881 5.490 -1.452 1.00 94.56 87 SER A CA 1
ATOM 669 C C . SER A 1 87 ? 1.518 4.562 -0.295 1.00 94.56 87 SER A C 1
ATOM 671 O O . SER A 1 87 ? 2.358 3.772 0.140 1.00 94.56 87 SER A O 1
ATOM 673 N N . LEU A 1 88 ? 0.263 4.586 0.174 1.00 95.94 88 LEU A N 1
ATOM 674 C CA . LEU A 1 88 ? -0.214 3.640 1.187 1.00 95.94 88 LEU A CA 1
ATOM 675 C C . LEU A 1 88 ? -0.091 2.197 0.694 1.00 95.94 88 LEU A C 1
ATOM 677 O O . LEU A 1 88 ? 0.357 1.333 1.445 1.00 95.94 88 LEU A O 1
ATOM 681 N N . LEU A 1 89 ? -0.437 1.929 -0.567 1.00 96.44 89 LEU A N 1
ATOM 682 C CA . LEU A 1 89 ? -0.338 0.592 -1.145 1.00 96.44 89 LEU A CA 1
ATOM 683 C C . LEU A 1 89 ? 1.119 0.112 -1.280 1.00 96.44 89 LEU A C 1
ATOM 685 O O . LEU A 1 89 ? 1.405 -1.047 -0.980 1.00 96.44 89 LEU A O 1
ATOM 689 N N . LEU A 1 90 ? 2.046 0.990 -1.671 1.00 95.31 90 LEU A N 1
ATOM 690 C CA . LEU A 1 90 ? 3.484 0.699 -1.703 1.00 95.31 90 LEU A CA 1
ATOM 691 C C . LEU A 1 90 ? 4.043 0.456 -0.298 1.00 95.31 90 LEU A C 1
ATOM 693 O O . LEU A 1 90 ? 4.839 -0.463 -0.112 1.00 95.31 90 LEU A O 1
ATOM 697 N N . ALA A 1 91 ? 3.588 1.200 0.713 1.00 95.25 91 ALA A N 1
ATOM 698 C CA . ALA A 1 91 ? 4.006 0.993 2.101 1.00 95.25 91 ALA A CA 1
ATOM 699 C C . ALA A 1 91 ? 3.651 -0.414 2.621 1.00 95.25 91 ALA A C 1
ATOM 701 O O . ALA A 1 91 ? 4.393 -0.982 3.422 1.00 95.25 91 ALA A O 1
ATOM 702 N N . GLN A 1 92 ? 2.568 -1.022 2.118 1.00 96.56 92 GLN A N 1
ATOM 703 C CA . GLN A 1 92 ? 2.178 -2.396 2.467 1.00 96.56 92 GLN A CA 1
ATOM 704 C C . GLN A 1 92 ? 3.160 -3.468 1.966 1.00 96.56 92 GLN A C 1
ATOM 706 O O . GLN A 1 92 ? 3.083 -4.614 2.410 1.00 96.56 92 GLN A O 1
ATOM 711 N N . LEU A 1 93 ? 4.103 -3.131 1.078 1.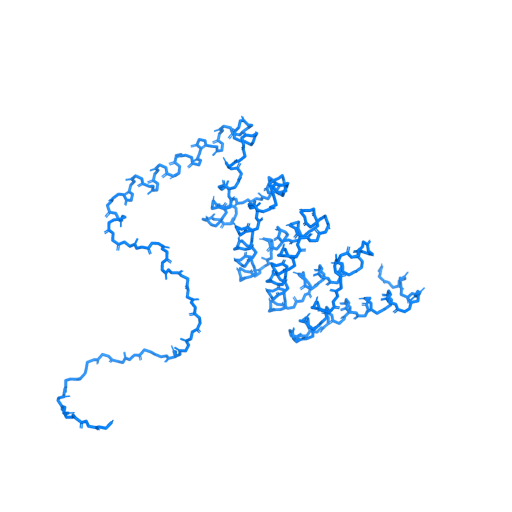00 95.00 93 LEU A N 1
ATOM 712 C CA . LEU A 1 93 ? 5.178 -4.044 0.671 1.00 95.00 93 LEU A CA 1
ATOM 713 C C . LEU A 1 93 ? 6.169 -4.341 1.804 1.00 95.00 93 LEU A C 1
ATOM 715 O O . LEU A 1 93 ? 6.865 -5.352 1.747 1.00 95.00 93 LEU A O 1
ATOM 719 N N . SER A 1 94 ? 6.199 -3.494 2.834 1.00 93.88 94 SER A N 1
ATOM 720 C CA . SER A 1 94 ? 7.035 -3.658 4.028 1.00 93.88 94 SER A CA 1
ATOM 721 C C . SER A 1 94 ? 6.299 -4.339 5.192 1.00 93.88 94 SER A C 1
ATOM 723 O O . SER A 1 94 ? 6.814 -4.358 6.310 1.00 93.88 94 SER A O 1
ATOM 725 N N . ASP A 1 95 ? 5.090 -4.875 4.975 1.00 96.31 95 ASP A N 1
ATOM 726 C CA . ASP A 1 95 ? 4.344 -5.577 6.024 1.00 96.31 95 ASP A CA 1
ATOM 727 C C . ASP A 1 95 ? 5.052 -6.879 6.438 1.00 96.31 95 ASP A C 1
ATOM 729 O O . ASP A 1 95 ? 5.595 -7.614 5.613 1.00 96.31 95 ASP A O 1
ATOM 733 N N . HIS A 1 96 ? 5.009 -7.205 7.731 1.00 94.50 96 HIS A N 1
ATOM 734 C CA . HIS A 1 96 ? 5.613 -8.428 8.266 1.00 94.50 96 HIS A CA 1
ATOM 735 C C . HIS A 1 96 ? 4.898 -9.709 7.803 1.00 94.50 96 HIS A C 1
ATOM 737 O O . HIS A 1 96 ? 5.494 -10.786 7.794 1.00 94.50 96 HIS A O 1
ATOM 743 N N . SER A 1 97 ? 3.619 -9.628 7.422 1.00 96.12 97 SER A N 1
ATOM 744 C CA . SER A 1 97 ? 2.887 -10.754 6.853 1.00 96.12 97 SER A CA 1
ATOM 745 C C . SER A 1 97 ? 3.057 -10.810 5.340 1.00 96.12 97 SER A C 1
ATOM 747 O O . SER A 1 97 ? 2.487 -10.019 4.585 1.00 96.12 97 SER A O 1
ATOM 749 N N . ALA A 1 98 ? 3.688 -11.887 4.868 1.00 92.88 98 ALA A N 1
ATOM 750 C CA . ALA A 1 98 ? 3.747 -12.209 3.444 1.00 92.88 98 ALA A CA 1
ATOM 751 C C . ALA A 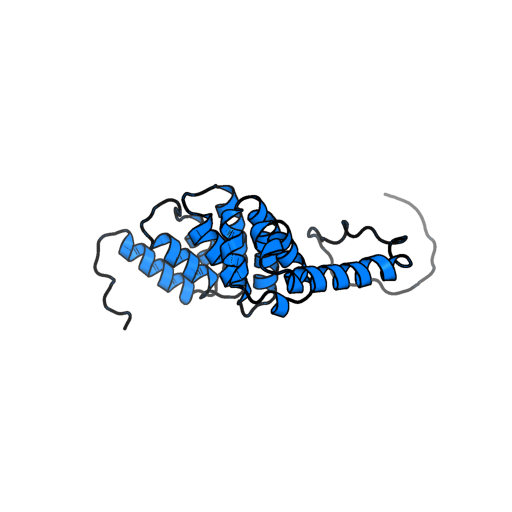1 98 ? 2.351 -12.331 2.793 1.00 92.88 98 ALA A C 1
ATOM 753 O O . ALA A 1 98 ? 2.213 -12.179 1.578 1.00 92.88 98 ALA A O 1
ATOM 754 N N . LYS A 1 99 ? 1.284 -12.607 3.564 1.00 94.00 99 LYS A N 1
ATOM 755 C CA . LYS A 1 99 ? -0.085 -12.626 3.020 1.00 94.00 99 LYS A CA 1
ATOM 756 C C . LYS A 1 99 ? -0.544 -11.223 2.623 1.00 94.00 99 LYS A C 1
ATOM 758 O O . LYS A 1 99 ? -1.190 -11.107 1.582 1.00 94.00 99 LYS A O 1
ATOM 763 N N . VAL A 1 100 ? -0.211 -10.205 3.416 1.00 97.06 100 VAL A N 1
ATOM 764 C CA . VAL A 1 100 ? -0.520 -8.792 3.144 1.00 97.06 100 VAL A CA 1
ATOM 765 C C . VAL A 1 100 ? 0.311 -8.301 1.962 1.00 97.06 100 VAL A C 1
ATOM 767 O O . VAL A 1 100 ? -0.266 -7.865 0.966 1.00 97.06 100 VAL A O 1
ATOM 770 N N . VAL A 1 101 ? 1.631 -8.518 1.998 1.00 95.50 101 VAL A N 1
ATOM 771 C CA . VAL A 1 101 ? 2.559 -8.137 0.914 1.00 95.50 101 VAL A CA 1
ATOM 772 C C . VAL A 1 101 ? 2.112 -8.710 -0.432 1.00 95.50 101 VAL A C 1
ATOM 774 O O . VAL A 1 101 ? 2.000 -7.983 -1.416 1.00 95.50 101 VAL A O 1
ATOM 777 N N . ARG A 1 102 ? 1.745 -9.999 -0.490 1.00 92.75 102 ARG A N 1
ATOM 778 C CA . ARG A 1 102 ? 1.231 -10.614 -1.729 1.00 92.75 102 ARG A CA 1
ATOM 779 C C . ARG A 1 102 ? -0.039 -9.945 -2.256 1.00 92.75 102 ARG A C 1
ATOM 781 O O . ARG A 1 102 ? -0.220 -9.878 -3.468 1.00 92.75 102 ARG A O 1
ATOM 788 N N . HIS A 1 103 ? -0.932 -9.480 -1.383 1.00 95.12 103 HIS A N 1
ATOM 789 C CA . HIS A 1 103 ? -2.120 -8.746 -1.826 1.00 95.12 103 HIS A CA 1
ATOM 790 C C . HIS A 1 103 ? -1.751 -7.355 -2.341 1.00 95.12 103 HIS A C 1
ATOM 792 O O . HIS A 1 103 ? -2.252 -6.969 -3.395 1.00 95.12 103 HIS A O 1
ATOM 798 N N . ALA A 1 104 ? -0.847 -6.652 -1.656 1.00 96.94 104 ALA A N 1
ATOM 799 C CA . ALA A 1 104 ? -0.347 -5.352 -2.092 1.00 96.94 104 ALA A CA 1
ATOM 800 C C . ALA A 1 104 ? 0.283 -5.434 -3.489 1.00 96.94 104 ALA A C 1
ATOM 802 O O . ALA A 1 104 ? -0.121 -4.699 -4.382 1.00 96.94 104 ALA A O 1
ATOM 803 N N . ILE A 1 105 ? 1.165 -6.412 -3.726 1.00 95.00 105 ILE A N 1
ATOM 804 C CA . ILE A 1 105 ? 1.789 -6.653 -5.038 1.00 95.00 105 ILE A CA 1
ATOM 805 C C . ILE A 1 105 ? 0.736 -6.846 -6.136 1.00 95.00 105 ILE A C 1
ATOM 807 O O . ILE A 1 105 ? 0.823 -6.233 -7.197 1.00 95.00 105 ILE A O 1
ATOM 811 N N . ARG A 1 106 ? -0.284 -7.679 -5.895 1.00 94.69 106 ARG A N 1
ATOM 812 C CA . ARG A 1 106 ? -1.349 -7.932 -6.883 1.00 94.69 106 ARG A CA 1
ATOM 813 C C . ARG A 1 106 ? -2.146 -6.676 -7.216 1.00 94.69 106 ARG A C 1
ATOM 815 O O . ARG A 1 106 ? -2.558 -6.509 -8.360 1.00 94.69 106 ARG A O 1
ATOM 822 N N . LEU A 1 107 ? -2.391 -5.828 -6.222 1.00 96.31 107 LEU A N 1
ATOM 823 C CA . LEU A 1 107 ? -3.090 -4.564 -6.420 1.00 96.31 107 LEU A CA 1
ATOM 824 C C . LEU A 1 107 ? -2.212 -3.545 -7.141 1.00 96.31 107 LEU A C 1
ATOM 826 O O . LEU A 1 107 ? -2.701 -2.907 -8.062 1.00 96.31 107 LEU A O 1
ATOM 830 N N . LEU A 1 108 ? -0.926 -3.449 -6.801 1.00 95.88 108 LEU A N 1
ATOM 831 C CA . LEU A 1 108 ? 0.024 -2.588 -7.509 1.00 95.88 108 LEU A CA 1
ATOM 832 C C . LEU A 1 108 ? 0.112 -2.976 -8.982 1.00 95.88 108 LEU A C 1
ATOM 834 O O . LEU A 1 108 ? -0.038 -2.124 -9.848 1.00 95.88 108 LEU A O 1
ATOM 838 N N . HIS A 1 109 ? 0.235 -4.271 -9.280 1.00 93.44 109 HIS A N 1
ATOM 839 C CA . HIS A 1 109 ? 0.211 -4.759 -10.658 1.00 93.44 109 HIS A CA 1
ATOM 840 C C . HIS A 1 109 ? -1.040 -4.360 -11.432 1.00 93.44 109 HIS A C 1
ATOM 842 O O . HIS A 1 109 ? -0.958 -4.114 -12.632 1.00 93.44 109 HIS A O 1
ATOM 848 N N . ARG A 1 110 ? -2.187 -4.333 -10.752 1.00 94.69 110 ARG A N 1
ATOM 849 C CA . ARG A 1 110 ? -3.461 -3.955 -11.351 1.00 94.69 110 ARG A CA 1
ATOM 850 C C . ARG A 1 110 ? -3.571 -2.451 -11.566 1.00 94.69 110 ARG A C 1
ATOM 852 O O . ARG A 1 110 ? -4.080 -2.057 -12.603 1.00 94.69 110 ARG A O 1
ATOM 859 N N . TRP A 1 111 ? -3.150 -1.647 -10.592 1.00 95.31 111 TRP A N 1
ATOM 860 C CA . TRP A 1 111 ? -3.483 -0.224 -10.532 1.00 95.31 111 TRP A CA 1
ATOM 861 C C . TRP A 1 111 ? -2.383 0.708 -11.043 1.00 95.31 111 TRP A C 1
ATOM 863 O O . TRP A 1 111 ? -2.719 1.789 -11.508 1.00 95.31 111 TRP A O 1
ATOM 873 N N . ILE A 1 112 ? -1.105 0.307 -11.049 1.00 93.44 112 ILE A N 1
ATOM 874 C CA . ILE A 1 112 ? -0.013 1.135 -11.604 1.00 93.44 112 ILE A CA 1
ATOM 875 C C . ILE A 1 112 ? -0.308 1.622 -13.038 1.00 93.44 112 ILE A C 1
ATOM 877 O O . ILE A 1 112 ? -0.141 2.815 -13.276 1.00 93.44 112 ILE A O 1
ATOM 881 N N . PRO A 1 113 ? -0.813 0.789 -13.974 1.00 91.81 113 PRO A N 1
ATOM 882 C CA . PRO A 1 113 ? -1.137 1.258 -15.326 1.00 91.81 113 PRO A CA 1
ATOM 883 C C . PRO A 1 113 ? -2.203 2.363 -15.384 1.00 91.81 113 PRO A C 1
ATOM 885 O O . PRO A 1 113 ? -2.220 3.138 -16.332 1.00 91.81 113 PRO A O 1
ATOM 888 N N . PHE A 1 114 ? -3.086 2.439 -14.383 1.00 92.62 114 PHE A N 1
ATOM 889 C CA . PHE A 1 114 ? -4.125 3.471 -14.277 1.00 92.62 114 PHE A CA 1
ATOM 890 C C . PHE A 1 114 ? -3.634 4.730 -13.548 1.00 92.62 114 PHE A C 1
ATOM 892 O O . PHE A 1 114 ? -4.261 5.779 -13.642 1.00 92.62 114 PHE A O 1
ATOM 899 N N . TYR A 1 115 ? -2.498 4.640 -12.851 1.00 92.50 115 TYR A N 1
ATOM 900 C CA . TYR A 1 115 ? -1.869 5.736 -12.119 1.00 92.50 115 TYR A CA 1
ATOM 901 C C . TYR A 1 115 ? -0.398 5.883 -12.536 1.00 92.50 115 TYR A C 1
ATOM 903 O O . TYR A 1 115 ? 0.491 5.604 -11.726 1.00 92.50 115 TYR A O 1
ATOM 911 N N . PRO A 1 116 ? -0.105 6.317 -13.777 1.00 88.81 116 PRO A N 1
ATOM 912 C CA . PRO A 1 116 ? 1.267 6.394 -14.290 1.00 88.81 116 PRO A CA 1
ATOM 913 C C . PRO A 1 116 ? 2.173 7.303 -13.447 1.00 88.81 116 PRO A C 1
ATOM 915 O O . PRO A 1 116 ? 3.346 6.991 -13.255 1.00 88.81 116 PRO A O 1
ATOM 918 N N . GLU A 1 117 ? 1.619 8.351 -12.833 1.00 88.75 117 GLU A N 1
ATOM 919 C CA . GLU A 1 117 ? 2.344 9.245 -11.915 1.00 88.75 117 GLU A CA 1
ATOM 920 C C . GLU A 1 117 ? 2.981 8.499 -10.726 1.00 88.75 117 GLU A C 1
ATOM 922 O O . GLU A 1 117 ? 4.042 8.876 -10.218 1.00 88.75 117 GLU A O 1
ATOM 927 N N . SER A 1 118 ? 2.383 7.374 -10.313 1.00 90.06 118 SER A N 1
ATOM 928 C CA . SER A 1 118 ? 2.879 6.546 -9.207 1.00 90.06 118 SER A CA 1
ATOM 929 C C . SER A 1 118 ? 4.152 5.758 -9.541 1.00 90.06 118 SER A C 1
ATOM 931 O O . SER A 1 118 ? 4.813 5.252 -8.632 1.00 90.06 118 SER A O 1
ATOM 933 N N . ILE A 1 119 ? 4.553 5.679 -10.818 1.00 88.94 119 ILE A N 1
ATOM 934 C CA . ILE A 1 119 ? 5.805 5.025 -11.241 1.00 88.94 119 ILE A CA 1
ATOM 935 C C . ILE A 1 119 ? 7.012 5.705 -10.581 1.00 88.94 119 ILE A C 1
ATOM 937 O O . ILE A 1 119 ? 7.976 5.037 -10.204 1.00 88.94 119 ILE A O 1
ATOM 941 N N . SER A 1 120 ? 6.949 7.022 -10.373 1.00 88.19 120 SER A N 1
ATOM 942 C CA . SER A 1 120 ? 7.981 7.775 -9.651 1.00 88.19 120 SER A CA 1
ATOM 943 C C . SER A 1 120 ? 8.191 7.257 -8.219 1.00 88.19 120 SER A C 1
ATOM 945 O O . SER A 1 120 ? 9.331 7.103 -7.781 1.00 88.19 120 SER A O 1
ATOM 947 N N . LEU A 1 121 ? 7.108 6.893 -7.522 1.00 88.19 121 LEU A N 1
ATOM 948 C CA . LEU A 1 121 ? 7.132 6.349 -6.160 1.00 88.19 121 LEU A CA 1
ATOM 949 C C . LEU A 1 121 ? 7.768 4.956 -6.114 1.00 88.19 121 LEU A C 1
ATOM 951 O O . LEU A 1 121 ? 8.434 4.600 -5.140 1.00 88.19 121 LEU A O 1
ATOM 955 N N . LEU A 1 122 ? 7.596 4.175 -7.182 1.00 87.75 122 LEU A N 1
ATOM 956 C CA . LEU A 1 122 ? 8.134 2.823 -7.294 1.00 87.75 122 LEU A CA 1
ATOM 957 C C . LEU A 1 122 ? 9.673 2.809 -7.332 1.00 87.75 122 LEU A C 1
ATOM 959 O O . LEU A 1 122 ? 10.278 1.862 -6.830 1.00 87.75 122 LEU A O 1
ATOM 963 N N . LYS A 1 123 ? 10.309 3.877 -7.842 1.00 85.06 123 LYS A N 1
ATOM 964 C CA . LYS A 1 123 ? 11.779 4.034 -7.868 1.00 85.06 123 LYS A CA 1
ATOM 965 C C . LYS A 1 123 ? 12.401 4.004 -6.466 1.00 85.06 123 LYS A C 1
ATOM 967 O O . LYS A 1 123 ? 13.540 3.579 -6.309 1.00 85.06 123 LYS A O 1
ATOM 972 N N . ASN A 1 124 ? 11.646 4.409 -5.444 1.00 83.75 124 ASN A N 1
ATOM 973 C CA . ASN A 1 124 ? 12.119 4.469 -4.058 1.00 83.75 124 ASN A CA 1
ATOM 974 C C . ASN A 1 124 ? 11.996 3.127 -3.314 1.00 83.75 124 ASN A C 1
ATOM 976 O O . ASN A 1 124 ? 12.411 3.013 -2.159 1.00 83.75 124 ASN A O 1
ATOM 980 N N . VAL A 1 125 ? 11.418 2.101 -3.945 1.00 87.00 125 VAL A N 1
ATOM 981 C CA . VAL A 1 125 ? 11.163 0.802 -3.316 1.00 87.00 125 VAL A CA 1
ATOM 982 C C . VAL A 1 125 ? 12.258 -0.198 -3.679 1.00 87.00 125 VAL A C 1
ATOM 984 O O . VAL A 1 125 ? 12.600 -0.387 -4.844 1.00 87.00 125 VAL A O 1
ATOM 987 N N . ARG A 1 126 ? 12.769 -0.927 -2.678 1.00 86.50 126 ARG A N 1
ATOM 988 C CA . ARG A 1 126 ? 13.730 -2.027 -2.882 1.00 86.50 126 ARG A CA 1
ATOM 989 C C . ARG A 1 126 ? 13.042 -3.279 -3.431 1.00 86.50 126 ARG A C 1
ATOM 991 O O . ARG A 1 126 ? 12.857 -4.261 -2.712 1.00 86.50 126 ARG A O 1
ATOM 998 N N . LEU A 1 127 ? 12.659 -3.243 -4.705 1.00 87.56 127 LEU A N 1
ATOM 999 C CA . LEU A 1 127 ? 11.921 -4.327 -5.363 1.00 87.56 127 LEU A CA 1
ATOM 1000 C C . LEU A 1 127 ? 12.697 -5.648 -5.415 1.00 87.56 127 LEU A C 1
ATOM 1002 O O . LEU A 1 127 ? 12.080 -6.706 -5.371 1.00 87.56 127 LEU A O 1
ATOM 1006 N N . ASP A 1 128 ? 14.029 -5.614 -5.429 1.00 84.56 128 ASP A N 1
ATOM 1007 C CA . ASP A 1 128 ? 14.861 -6.827 -5.438 1.00 84.56 128 ASP A CA 1
ATOM 1008 C C . ASP A 1 128 ? 14.637 -7.725 -4.213 1.00 84.56 128 ASP A C 1
ATOM 1010 O O . ASP A 1 128 ? 14.754 -8.946 -4.302 1.00 84.56 128 ASP A O 1
ATOM 1014 N N . ALA A 1 129 ? 14.234 -7.147 -3.076 1.00 86.44 129 ALA A N 1
ATOM 1015 C CA . ALA A 1 129 ? 13.933 -7.903 -1.861 1.00 86.44 129 ALA A CA 1
ATOM 1016 C C . ALA A 1 129 ? 12.629 -8.723 -1.956 1.00 86.44 129 ALA A C 1
ATOM 1018 O O . ALA A 1 129 ? 12.393 -9.591 -1.119 1.00 86.44 129 ALA A O 1
ATOM 1019 N N . LEU A 1 130 ? 11.782 -8.463 -2.959 1.00 85.56 130 LEU A N 1
ATOM 1020 C CA . LEU A 1 130 ? 10.497 -9.146 -3.161 1.00 85.56 130 LEU A CA 1
ATOM 1021 C C . LEU A 1 130 ? 10.607 -10.381 -4.079 1.00 85.56 130 LEU A C 1
ATOM 1023 O O . LEU A 1 130 ? 9.588 -11.005 -4.386 1.00 85.56 130 LEU A O 1
ATOM 1027 N N . GLY A 1 131 ? 11.818 -10.734 -4.528 1.00 86.25 131 GLY A N 1
ATOM 1028 C CA . GLY A 1 131 ? 12.067 -11.873 -5.418 1.00 86.25 131 GLY A CA 1
ATOM 1029 C C . GLY A 1 131 ? 11.369 -11.729 -6.776 1.00 86.25 131 GLY A C 1
ATOM 1030 O O . GLY A 1 131 ? 11.263 -10.626 -7.316 1.00 86.25 131 GLY A O 1
ATOM 1031 N N . ASP A 1 132 ? 10.845 -12.834 -7.312 1.00 84.38 132 ASP A N 1
ATOM 1032 C CA . ASP A 1 132 ? 10.175 -12.886 -8.625 1.00 84.38 132 ASP A CA 1
ATOM 1033 C C . ASP A 1 132 ? 9.027 -11.881 -8.759 1.00 84.38 132 ASP A C 1
ATOM 1035 O O . ASP A 1 132 ? 8.814 -11.282 -9.813 1.00 84.38 132 ASP A O 1
ATOM 1039 N N . ALA A 1 133 ? 8.301 -11.644 -7.669 1.00 84.81 133 ALA A N 1
ATOM 1040 C CA . ALA A 1 133 ? 7.207 -10.688 -7.648 1.00 84.81 133 ALA A CA 1
ATOM 1041 C C . ALA A 1 133 ? 7.703 -9.234 -7.772 1.00 84.81 133 ALA A C 1
ATOM 1043 O O . ALA A 1 133 ? 7.052 -8.403 -8.403 1.00 84.81 133 ALA A O 1
ATOM 1044 N N . GLY A 1 134 ? 8.881 -8.940 -7.218 1.00 86.94 134 GLY A N 1
ATOM 1045 C CA . GLY A 1 134 ? 9.570 -7.665 -7.401 1.00 86.94 134 GLY A CA 1
ATOM 1046 C C . GLY A 1 134 ? 10.077 -7.472 -8.825 1.00 86.94 134 GLY A C 1
ATOM 1047 O O . GLY A 1 134 ? 9.894 -6.399 -9.395 1.00 86.94 134 GLY A O 1
ATOM 1048 N N . ILE A 1 135 ? 10.639 -8.525 -9.429 1.00 86.38 135 ILE A N 1
ATOM 1049 C CA . ILE A 1 135 ? 11.030 -8.531 -10.850 1.00 86.38 135 ILE A CA 1
ATOM 1050 C C . ILE A 1 135 ? 9.8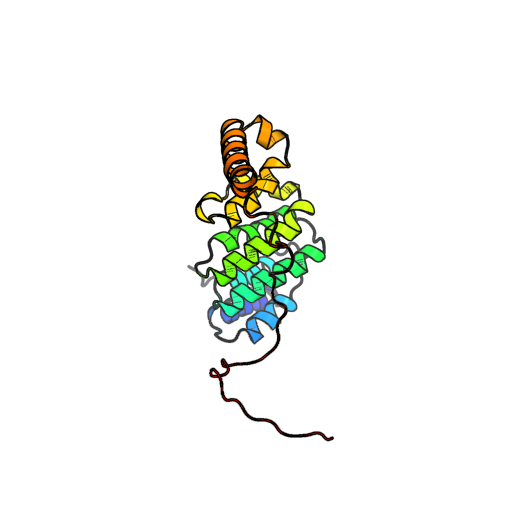15 -8.232 -11.730 1.00 86.38 135 ILE A C 1
ATOM 1052 O O . ILE A 1 135 ? 9.901 -7.418 -12.649 1.00 86.38 135 ILE A O 1
ATOM 1056 N N . MET A 1 136 ? 8.667 -8.839 -11.424 1.00 85.75 136 MET A N 1
ATOM 1057 C CA . MET A 1 136 ? 7.436 -8.558 -12.148 1.00 85.75 136 MET A CA 1
ATOM 1058 C C . MET A 1 136 ? 7.023 -7.093 -11.965 1.00 85.75 136 MET A C 1
ATOM 1060 O O . MET A 1 136 ? 6.728 -6.434 -12.956 1.00 85.75 136 MET A O 1
ATOM 1064 N N . LEU A 1 137 ? 7.059 -6.530 -10.752 1.00 89.38 137 LEU A N 1
ATOM 1065 C CA . LEU A 1 137 ? 6.743 -5.109 -10.532 1.00 89.38 137 LEU A CA 1
ATOM 1066 C C . LEU A 1 137 ? 7.688 -4.159 -11.284 1.00 89.38 137 LEU A C 1
ATOM 1068 O O . LEU A 1 137 ? 7.226 -3.140 -11.795 1.00 89.38 137 LEU A O 1
ATOM 1072 N N . LYS A 1 138 ? 8.976 -4.507 -11.425 1.00 90.06 138 LYS A N 1
ATOM 1073 C CA . LYS A 1 138 ? 9.950 -3.725 -12.212 1.00 90.06 138 LYS A CA 1
ATOM 1074 C C . LYS A 1 138 ? 9.562 -3.588 -13.687 1.00 90.06 138 LYS A C 1
ATOM 1076 O O . LYS A 1 138 ? 9.984 -2.627 -14.317 1.00 90.06 138 LYS A O 1
ATOM 1081 N N . THR A 1 139 ? 8.731 -4.479 -14.238 1.00 89.94 139 THR A N 1
ATOM 1082 C CA . THR A 1 139 ? 8.244 -4.342 -15.627 1.00 89.94 139 THR A CA 1
ATOM 1083 C C . THR A 1 139 ? 7.532 -3.013 -15.874 1.00 89.94 139 THR A C 1
ATOM 1085 O O . THR A 1 139 ? 7.668 -2.454 -16.957 1.00 89.94 139 THR A O 1
ATOM 1088 N N . HIS A 1 140 ? 6.871 -2.453 -14.856 1.00 91.19 140 HIS A N 1
ATOM 1089 C CA . HIS A 1 140 ? 6.244 -1.133 -14.947 1.00 91.19 140 HIS A CA 1
ATOM 1090 C C . HIS A 1 140 ? 7.260 0.012 -14.995 1.00 91.19 140 HIS A C 1
ATOM 1092 O O . HIS A 1 140 ? 6.995 1.019 -15.639 1.00 91.19 140 HIS A O 1
ATOM 1098 N N . LEU A 1 141 ? 8.432 -0.138 -14.364 1.00 89.69 141 LEU A N 1
ATOM 1099 C CA . LEU A 1 141 ? 9.522 0.838 -14.493 1.00 89.69 141 LEU A CA 1
ATOM 1100 C C . LEU A 1 141 ? 10.087 0.830 -15.916 1.00 89.69 141 LEU A C 1
ATOM 1102 O O . LEU A 1 141 ? 10.320 1.885 -16.491 1.00 89.69 141 LEU A O 1
ATOM 1106 N N . PHE A 1 142 ? 10.257 -0.356 -16.506 1.00 88.44 142 PHE A N 1
ATOM 1107 C CA . PHE A 1 142 ? 10.757 -0.498 -17.878 1.00 88.44 142 PHE A CA 1
ATOM 1108 C C . PHE A 1 142 ? 9.755 -0.058 -18.952 1.00 88.44 142 PHE A C 1
ATOM 1110 O O . PHE A 1 142 ? 10.146 0.117 -20.100 1.00 88.44 142 PHE A O 1
ATOM 1117 N N . ALA A 1 143 ? 8.481 0.124 -18.598 1.00 87.44 143 ALA A N 1
ATOM 1118 C CA . ALA A 1 143 ? 7.488 0.721 -19.486 1.00 87.44 143 ALA A CA 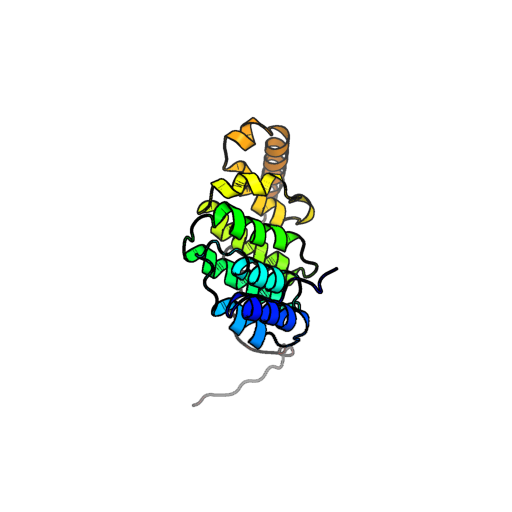1
ATOM 1119 C C . ALA A 1 143 ? 7.631 2.252 -19.602 1.00 87.44 143 ALA A C 1
ATOM 1121 O O . ALA A 1 143 ? 7.028 2.848 -20.489 1.00 87.44 143 ALA A O 1
ATOM 1122 N N . ASN A 1 144 ? 8.402 2.892 -18.717 1.00 86.88 144 ASN A N 1
ATOM 1123 C CA . ASN A 1 144 ? 8.654 4.328 -18.737 1.00 86.88 144 ASN A CA 1
ATOM 1124 C C . ASN A 1 144 ? 9.991 4.620 -19.442 1.00 86.88 144 ASN A C 1
ATOM 1126 O O . ASN A 1 144 ? 11.046 4.174 -18.986 1.00 86.88 144 ASN A O 1
ATOM 1130 N N . GLU A 1 145 ? 9.936 5.376 -20.541 1.00 87.94 145 GLU A N 1
ATOM 1131 C CA . GLU A 1 145 ? 11.101 5.684 -21.384 1.00 87.94 145 GLU A CA 1
ATOM 1132 C C . GLU A 1 145 ? 12.191 6.434 -20.603 1.00 87.94 145 GLU A C 1
ATOM 1134 O O . GLU A 1 145 ? 13.345 6.003 -20.611 1.00 87.94 145 GLU A O 1
ATOM 1139 N N . ASP A 1 146 ? 11.820 7.451 -19.816 1.00 87.75 146 ASP A N 1
ATOM 1140 C CA . ASP A 1 146 ? 12.768 8.238 -19.012 1.00 87.75 146 ASP A CA 1
ATOM 1141 C C . ASP A 1 146 ? 13.576 7.359 -18.043 1.00 87.75 146 ASP A C 1
ATOM 1143 O O . ASP A 1 146 ? 14.773 7.567 -17.812 1.00 87.75 146 ASP A O 1
ATOM 1147 N N . TYR A 1 147 ? 12.926 6.359 -17.439 1.00 87.75 147 TYR A N 1
ATOM 1148 C CA . TYR A 1 147 ? 13.589 5.421 -16.538 1.00 87.75 147 TYR A CA 1
ATOM 1149 C C . TYR A 1 147 ? 14.575 4.521 -17.285 1.00 87.75 147 TYR A C 1
ATOM 1151 O O . TYR A 1 147 ? 15.683 4.306 -16.786 1.00 87.75 147 TYR A O 1
ATOM 1159 N N . VAL A 1 148 ? 14.192 4.016 -18.459 1.00 88.75 148 VAL A N 1
ATOM 1160 C CA . VAL A 1 148 ? 15.034 3.153 -19.301 1.00 88.75 148 VAL A CA 1
ATOM 1161 C C . VAL A 1 148 ? 16.284 3.897 -19.762 1.00 88.75 148 VAL A C 1
ATOM 1163 O O . VAL A 1 148 ? 17.385 3.360 -19.632 1.00 88.75 148 VAL A O 1
ATOM 1166 N N . GLU A 1 149 ? 16.137 5.139 -20.224 1.00 89.75 149 GLU A N 1
ATOM 1167 C CA . GLU A 1 149 ? 17.265 5.985 -20.635 1.00 89.75 149 GLU A CA 1
ATOM 1168 C C . GLU A 1 149 ? 18.216 6.279 -19.471 1.00 89.75 149 GLU A C 1
ATOM 1170 O O . GLU A 1 149 ? 19.437 6.228 -19.623 1.00 89.75 149 GLU A O 1
ATOM 1175 N N . SER A 1 150 ? 17.660 6.524 -18.283 1.00 91.75 150 SER A N 1
ATOM 1176 C CA . SER A 1 150 ? 18.445 6.856 -17.091 1.00 91.75 150 SER A CA 1
ATOM 1177 C C . SER A 1 150 ? 19.150 5.647 -16.459 1.00 91.75 150 SER A C 1
ATOM 1179 O O . SER A 1 150 ? 20.119 5.825 -15.722 1.00 91.75 150 SER A O 1
ATOM 1181 N N . ASN A 1 151 ? 18.681 4.416 -16.707 1.00 90.25 151 ASN A N 1
ATOM 1182 C CA . ASN A 1 151 ? 19.149 3.204 -16.015 1.00 90.25 151 ASN A CA 1
ATOM 1183 C C . ASN A 1 151 ? 19.533 2.072 -16.993 1.00 90.25 151 ASN A C 1
ATOM 1185 O O . ASN A 1 151 ? 19.003 0.960 -16.898 1.00 90.25 151 ASN A O 1
ATOM 1189 N N . PRO A 1 152 ? 20.503 2.288 -17.904 1.00 89.81 152 PRO A N 1
ATOM 1190 C CA . PRO A 1 152 ? 20.863 1.303 -18.928 1.00 89.81 152 PRO A CA 1
ATOM 1191 C C . PRO A 1 152 ? 21.396 -0.013 -18.339 1.00 89.81 152 PRO A C 1
ATOM 1193 O O . PRO A 1 152 ? 21.168 -1.086 -18.897 1.00 89.81 152 PRO A O 1
ATOM 1196 N N . ASN A 1 153 ? 22.067 0.044 -17.183 1.00 90.12 153 ASN A N 1
ATOM 1197 C CA . ASN A 1 153 ? 22.576 -1.145 -16.496 1.00 90.12 153 ASN A CA 1
ATOM 1198 C C . ASN A 1 153 ? 21.440 -2.043 -15.990 1.00 90.12 153 ASN A C 1
ATOM 1200 O O . ASN A 1 153 ? 21.486 -3.258 -16.192 1.00 90.12 153 ASN A O 1
ATOM 1204 N N . ASP A 1 154 ? 20.409 -1.454 -15.381 1.00 87.19 154 ASP A N 1
ATOM 1205 C CA . ASP A 1 154 ? 19.251 -2.191 -14.866 1.00 87.19 154 ASP A CA 1
ATOM 1206 C C . ASP A 1 154 ? 18.476 -2.845 -16.012 1.00 87.19 154 ASP A C 1
ATOM 1208 O O . ASP A 1 154 ? 18.087 -4.012 -15.924 1.00 87.19 154 ASP A O 1
ATOM 1212 N N . VAL A 1 155 ? 18.324 -2.122 -17.125 1.00 88.81 155 VAL A N 1
ATOM 1213 C CA . VAL A 1 155 ? 17.702 -2.625 -18.356 1.00 88.81 155 VAL A CA 1
ATOM 1214 C C . VAL A 1 155 ? 18.503 -3.793 -18.925 1.00 88.81 155 VAL A C 1
ATOM 1216 O O . VAL A 1 155 ? 17.931 -4.835 -19.246 1.00 88.81 155 VAL A O 1
ATOM 1219 N N . GLN A 1 156 ? 19.831 -3.677 -18.998 1.00 90.00 156 GLN A N 1
ATOM 1220 C CA . GLN A 1 156 ? 20.699 -4.748 -19.487 1.00 90.00 156 GLN A CA 1
ATOM 1221 C C . GLN A 1 156 ? 20.635 -5.994 -18.592 1.00 90.00 156 GLN A C 1
ATOM 1223 O O . GLN A 1 156 ? 20.599 -7.120 -19.100 1.00 90.00 156 GLN A O 1
ATOM 1228 N N . MET A 1 157 ? 20.600 -5.816 -17.267 1.00 88.19 157 MET A N 1
ATOM 1229 C CA . MET A 1 157 ? 20.432 -6.915 -16.312 1.00 88.19 157 MET A CA 1
ATOM 1230 C C . MET A 1 157 ? 19.076 -7.597 -16.480 1.00 88.19 157 MET A C 1
ATOM 1232 O O . MET A 1 157 ? 19.027 -8.823 -16.602 1.00 88.19 157 MET A O 1
ATOM 1236 N N . ALA A 1 158 ? 17.992 -6.822 -16.548 1.00 86.31 158 ALA A N 1
ATOM 1237 C CA . ALA A 1 158 ? 16.653 -7.349 -16.777 1.00 86.31 158 ALA A CA 1
ATOM 1238 C C . ALA A 1 158 ? 16.579 -8.098 -18.111 1.00 86.31 158 ALA A C 1
ATOM 1240 O O . ALA A 1 158 ? 16.120 -9.236 -18.160 1.00 86.31 158 ALA A O 1
ATOM 1241 N N . PHE A 1 159 ? 17.104 -7.521 -19.188 1.00 87.56 159 PHE A N 1
ATOM 1242 C CA . PHE A 1 159 ? 17.141 -8.158 -20.499 1.00 87.56 159 PHE A CA 1
ATOM 1243 C C . PHE A 1 159 ? 17.921 -9.479 -20.488 1.00 87.56 159 PHE A C 1
ATOM 1245 O O . PHE A 1 159 ? 17.450 -10.476 -21.034 1.00 87.56 159 PHE A O 1
ATOM 1252 N N . ASN A 1 160 ? 19.079 -9.534 -19.824 1.00 88.69 160 ASN A N 1
ATOM 1253 C CA . ASN A 1 160 ? 19.852 -10.771 -19.674 1.00 88.69 160 ASN A CA 1
ATOM 1254 C C . ASN A 1 160 ? 19.105 -11.828 -18.849 1.00 88.69 160 ASN A C 1
ATOM 1256 O O . ASN A 1 160 ? 19.134 -13.011 -19.201 1.00 88.69 160 ASN A O 1
ATOM 1260 N N . LEU A 1 161 ? 18.412 -11.412 -17.786 1.00 84.19 161 LEU A N 1
ATOM 1261 C CA . LEU A 1 161 ? 17.561 -12.283 -16.977 1.00 84.19 161 LEU A CA 1
ATOM 1262 C C . LEU A 1 161 ? 16.438 -12.887 -17.829 1.00 84.19 161 LEU A C 1
ATOM 1264 O O . LEU A 1 161 ? 16.325 -14.110 -17.910 1.00 84.19 161 LEU A O 1
ATOM 1268 N N . TRP A 1 162 ? 15.658 -12.051 -18.518 1.00 81.69 162 TRP A N 1
ATOM 1269 C CA . TRP A 1 162 ? 14.566 -12.496 -19.387 1.00 81.69 162 TRP A CA 1
ATOM 1270 C C . TRP A 1 162 ? 15.070 -13.350 -20.545 1.00 81.69 162 TRP A C 1
ATOM 1272 O O . TRP A 1 162 ? 14.462 -14.368 -20.861 1.00 81.69 162 TRP A O 1
ATOM 1282 N N . ARG A 1 163 ? 16.219 -13.013 -21.139 1.00 83.44 163 ARG A N 1
ATOM 1283 C CA . ARG A 1 163 ? 16.863 -13.844 -22.161 1.00 83.44 163 ARG A CA 1
ATOM 1284 C C . ARG A 1 163 ? 17.164 -15.237 -21.611 1.00 83.44 163 ARG A C 1
ATOM 1286 O O . ARG A 1 163 ? 16.803 -16.222 -22.244 1.00 83.44 163 ARG A O 1
ATOM 1293 N N . LYS A 1 164 ? 17.783 -15.334 -20.432 1.00 81.19 164 LYS A N 1
ATOM 1294 C CA . LYS A 1 164 ? 18.107 -16.619 -19.799 1.00 81.19 164 LYS A CA 1
ATOM 1295 C C . LYS A 1 164 ? 16.847 -17.425 -19.479 1.00 81.19 164 LYS A C 1
ATOM 1297 O O . LYS A 1 164 ? 16.807 -18.609 -19.787 1.00 81.19 164 LYS A O 1
ATOM 1302 N N . VAL A 1 165 ? 15.821 -16.796 -18.904 1.00 72.00 165 VAL A N 1
ATOM 1303 C CA . VAL A 1 165 ? 14.567 -17.466 -18.519 1.00 72.00 165 VAL A CA 1
ATOM 1304 C C . VAL A 1 165 ? 13.761 -17.895 -19.748 1.00 72.00 165 VAL A C 1
ATOM 1306 O O . VAL A 1 165 ? 13.367 -19.053 -19.834 1.00 72.00 165 VAL A O 1
ATOM 1309 N N . CYS A 1 166 ? 13.551 -17.019 -20.730 1.00 64.44 166 CYS A N 1
ATOM 1310 C CA . CYS A 1 166 ? 12.701 -17.301 -21.889 1.00 64.44 166 CYS A CA 1
ATOM 1311 C C . CYS A 1 166 ? 13.372 -18.208 -22.934 1.00 64.44 166 CYS A C 1
ATOM 1313 O O . CYS A 1 166 ? 12.684 -19.024 -23.545 1.00 64.44 166 CYS A O 1
ATOM 1315 N N . PHE A 1 167 ? 14.690 -18.100 -23.154 1.00 57.81 167 PHE A N 1
ATOM 1316 C CA . PHE A 1 167 ? 15.376 -18.926 -24.160 1.00 57.81 167 PHE A CA 1
ATOM 1317 C C . PHE A 1 167 ? 15.813 -20.296 -23.631 1.00 57.81 167 PHE A C 1
ATOM 1319 O O . PHE A 1 167 ? 15.680 -21.261 -24.379 1.00 57.81 167 PHE A O 1
ATOM 1326 N N . ASN A 1 168 ? 16.240 -20.434 -22.366 1.00 52.97 168 ASN A N 1
ATOM 1327 C CA . ASN A 1 168 ? 16.540 -21.768 -21.810 1.00 52.97 168 ASN A CA 1
ATOM 1328 C C . ASN A 1 168 ? 15.276 -22.583 -21.514 1.00 52.97 168 ASN A C 1
ATOM 1330 O O . ASN A 1 168 ? 15.339 -23.803 -21.444 1.00 52.97 168 ASN A O 1
ATOM 1334 N N . SER A 1 169 ? 14.123 -21.930 -21.361 1.00 53.34 169 SER A N 1
ATOM 1335 C CA . SER A 1 169 ? 12.850 -22.619 -21.130 1.00 53.34 169 SER A CA 1
ATOM 1336 C C . SER A 1 169 ? 12.133 -23.015 -22.424 1.00 53.34 169 SER A C 1
ATOM 1338 O O . SER A 1 169 ? 11.001 -23.492 -22.354 1.00 53.34 169 SER A O 1
ATOM 1340 N N . ARG A 1 170 ? 12.740 -22.848 -23.612 1.00 46.25 170 ARG A N 1
ATOM 1341 C CA . ARG A 1 170 ? 12.137 -23.327 -24.873 1.00 46.25 170 ARG A CA 1
ATOM 1342 C C . ARG A 1 170 ? 11.890 -24.843 -24.892 1.00 46.25 170 ARG A C 1
ATOM 1344 O O . ARG A 1 170 ? 11.013 -25.268 -25.633 1.00 46.25 170 ARG A O 1
ATOM 1351 N N . ASP A 1 171 ? 12.534 -25.611 -24.013 1.00 45.12 171 ASP A N 1
ATOM 1352 C CA . ASP A 1 171 ? 12.215 -27.030 -23.794 1.00 45.12 171 ASP A CA 1
ATOM 1353 C C . ASP A 1 171 ? 11.025 -27.271 -22.834 1.00 45.12 171 ASP A C 1
ATOM 1355 O O . ASP A 1 171 ? 10.508 -28.381 -22.758 1.00 45.12 171 ASP A O 1
ATOM 1359 N N . ILE A 1 172 ? 10.548 -26.249 -22.110 1.00 47.69 172 ILE A N 1
ATOM 1360 C CA . ILE A 1 172 ? 9.507 -26.367 -21.063 1.00 47.69 172 ILE A CA 1
ATOM 1361 C C . ILE A 1 172 ? 8.199 -25.653 -21.461 1.00 47.69 172 ILE A C 1
ATOM 1363 O O . ILE A 1 172 ? 7.107 -26.073 -21.075 1.00 47.69 172 ILE A O 1
ATOM 1367 N N . PHE A 1 173 ? 8.264 -24.606 -22.289 1.00 44.09 173 PHE A N 1
ATOM 1368 C CA . PHE A 1 173 ? 7.093 -23.810 -22.691 1.00 44.09 173 PHE A CA 1
ATOM 1369 C C . PHE A 1 173 ? 6.117 -24.511 -23.655 1.00 44.09 173 PHE A C 1
ATOM 1371 O O . PHE A 1 173 ? 5.044 -23.971 -23.916 1.00 44.09 173 PHE A O 1
ATOM 1378 N N . LEU A 1 174 ? 6.426 -25.718 -24.143 1.00 44.28 174 LEU A N 1
ATOM 1379 C CA . LEU A 1 174 ? 5.480 -26.520 -24.931 1.00 44.28 174 LEU A CA 1
ATOM 1380 C C . LEU A 1 174 ? 4.453 -27.294 -24.085 1.00 44.28 174 LEU A C 1
ATOM 1382 O O . LEU A 1 174 ? 3.634 -27.999 -24.670 1.00 44.28 174 LEU A O 1
ATOM 1386 N N . GLN A 1 175 ? 4.454 -27.188 -22.746 1.00 41.69 175 GLN A N 1
ATOM 1387 C CA . GLN A 1 175 ? 3.556 -28.020 -21.926 1.00 41.69 175 GLN A CA 1
ATOM 1388 C C . GLN A 1 175 ? 2.666 -27.348 -20.876 1.00 41.69 175 GLN A C 1
ATOM 1390 O O . GLN A 1 175 ? 1.826 -28.064 -20.338 1.00 41.69 175 GLN A O 1
ATOM 1395 N N . LEU A 1 176 ? 2.723 -26.042 -20.577 1.00 41.75 176 LEU A N 1
ATOM 1396 C CA . LEU A 1 176 ? 1.836 -25.496 -19.528 1.00 41.75 176 LEU A CA 1
ATOM 1397 C C . LEU A 1 176 ? 1.281 -24.084 -19.811 1.00 41.75 176 LEU A C 1
ATOM 1399 O O . LEU A 1 176 ? 2.056 -23.154 -20.044 1.00 41.75 176 LEU A O 1
ATOM 1403 N N . PRO A 1 177 ? -0.053 -23.879 -19.724 1.00 42.78 177 PRO A N 1
ATOM 1404 C CA . PRO A 1 177 ? -0.667 -22.561 -19.803 1.00 42.78 177 PRO A CA 1
ATOM 1405 C C . PRO A 1 177 ? -0.493 -21.833 -18.463 1.00 42.78 177 PRO A C 1
ATOM 1407 O O . PRO A 1 177 ? -1.150 -22.139 -17.471 1.00 42.78 177 PRO A O 1
ATOM 1410 N N . ILE A 1 178 ? 0.369 -20.817 -18.431 1.00 46.78 178 ILE A N 1
ATOM 1411 C CA . ILE A 1 178 ? 0.681 -20.017 -17.226 1.00 46.78 178 ILE A CA 1
ATOM 1412 C C . ILE A 1 178 ? -0.510 -19.147 -16.746 1.00 46.78 178 ILE A C 1
ATOM 1414 O O . ILE A 1 178 ? -0.437 -18.494 -15.711 1.00 46.78 178 ILE A O 1
ATOM 1418 N N . TRP A 1 179 ? -1.667 -19.200 -17.412 1.00 38.12 179 TRP A N 1
ATOM 1419 C CA . TRP A 1 179 ? -2.848 -18.409 -17.044 1.00 38.12 179 TRP A CA 1
ATOM 1420 C C . TRP A 1 179 ? -3.937 -19.163 -16.259 1.00 38.12 179 TRP A C 1
ATOM 1422 O O . TRP A 1 179 ? -4.916 -18.536 -15.865 1.00 38.12 179 TRP A O 1
ATOM 1432 N N . THR A 1 180 ? -3.795 -20.463 -15.962 1.00 38.88 180 THR A N 1
ATOM 1433 C CA . THR A 1 180 ? -4.837 -21.217 -15.218 1.00 38.88 180 THR A CA 1
ATOM 1434 C C . THR A 1 180 ? -4.615 -21.328 -13.706 1.00 38.88 180 THR A C 1
ATOM 1436 O O . THR A 1 180 ? -5.485 -21.837 -13.005 1.00 38.88 180 THR A O 1
ATOM 1439 N N . SER A 1 181 ? -3.504 -20.832 -13.158 1.00 36.16 181 SER A N 1
ATOM 1440 C CA . SER A 1 181 ? -3.166 -21.022 -11.735 1.00 36.16 181 SER A CA 1
ATOM 1441 C C . SER A 1 181 ? -3.420 -19.781 -10.873 1.00 36.16 181 SER A C 1
ATOM 1443 O O . SER A 1 181 ? -2.549 -19.318 -10.142 1.00 36.16 181 SER A O 1
ATOM 1445 N N . PHE A 1 182 ? -4.646 -19.259 -10.909 1.00 33.62 182 PHE A N 1
ATOM 1446 C CA . PHE A 1 182 ? -5.205 -18.503 -9.785 1.00 33.62 182 PHE A CA 1
ATOM 1447 C C . PHE A 1 182 ? -6.454 -19.241 -9.288 1.00 33.62 182 PHE A C 1
ATOM 1449 O O . PHE A 1 182 ? -7.438 -19.300 -10.021 1.00 33.62 182 PHE A O 1
ATOM 1456 N N . PRO A 1 183 ? -6.456 -19.814 -8.069 1.00 35.91 183 PRO A N 1
ATOM 1457 C CA . PRO A 1 183 ? -7.613 -20.555 -7.598 1.00 35.91 183 PRO A CA 1
ATOM 1458 C C . PRO A 1 183 ? -8.725 -19.580 -7.197 1.00 35.91 183 PRO A C 1
ATOM 1460 O O . PRO A 1 183 ? -8.538 -18.729 -6.322 1.00 35.91 183 PRO A O 1
ATOM 1463 N N . HIS A 1 184 ? -9.893 -19.727 -7.824 1.00 31.27 184 HIS A N 1
ATOM 1464 C CA . HIS A 1 184 ? -11.158 -19.338 -7.206 1.00 31.27 184 HIS A CA 1
ATOM 1465 C C . HIS A 1 184 ? -11.523 -20.342 -6.093 1.00 31.27 184 HIS A C 1
ATOM 1467 O O . HIS A 1 184 ? -11.076 -21.490 -6.128 1.00 31.27 184 HIS A O 1
ATOM 1473 N N . PRO A 1 185 ? -12.277 -19.914 -5.065 1.00 39.78 185 PRO A N 1
ATOM 1474 C CA . PRO A 1 185 ? -12.386 -20.637 -3.808 1.00 39.78 185 PRO A CA 1
ATOM 1475 C C . PRO A 1 185 ? -13.595 -21.574 -3.810 1.00 39.78 185 PRO A C 1
ATOM 1477 O O . PRO A 1 185 ? -14.709 -21.076 -3.844 1.00 39.78 185 PRO A O 1
ATOM 1480 N N . THR A 1 186 ? -13.401 -22.887 -3.661 1.00 29.72 186 THR A N 1
ATOM 1481 C CA . THR A 1 186 ? -14.431 -23.787 -3.101 1.00 29.72 186 THR A CA 1
ATOM 1482 C C . THR A 1 186 ? -13.861 -25.157 -2.714 1.00 29.72 186 THR A C 1
ATOM 1484 O O . THR A 1 186 ? -13.403 -25.895 -3.573 1.00 29.72 186 THR A O 1
ATOM 1487 N N . LEU A 1 187 ? -13.993 -25.454 -1.412 1.00 29.12 187 LEU A N 1
ATOM 1488 C CA . LEU A 1 187 ? -14.408 -26.717 -0.772 1.00 29.12 187 LEU A CA 1
ATOM 1489 C C . LEU A 1 187 ? -13.596 -28.027 -0.930 1.00 29.12 187 LEU A C 1
ATOM 1491 O O . LEU A 1 187 ? -13.228 -28.447 -2.017 1.00 29.12 187 LEU A O 1
ATOM 1495 N N . SER A 1 188 ? -13.498 -28.724 0.218 1.00 27.66 188 SER A N 1
ATOM 1496 C CA . SER A 1 188 ? -12.969 -30.076 0.521 1.00 27.66 188 SER A CA 1
ATOM 1497 C C . SER A 1 188 ? -11.434 -30.214 0.518 1.00 27.66 188 SER A C 1
ATOM 1499 O O . SER A 1 188 ? -10.795 -29.981 -0.495 1.00 27.66 188 SER A O 1
ATOM 1501 N N . ILE A 1 189 ? -10.704 -30.410 1.628 1.00 34.25 189 ILE A N 1
ATOM 1502 C CA . ILE A 1 189 ? -10.811 -31.324 2.790 1.00 34.25 189 ILE A CA 1
ATOM 1503 C C . ILE A 1 189 ? -10.621 -32.808 2.382 1.00 34.25 189 ILE A C 1
ATOM 1505 O O . ILE A 1 189 ? -11.560 -33.441 1.921 1.00 34.25 189 ILE A O 1
ATOM 1509 N N . PHE A 1 190 ? -9.399 -33.310 2.651 1.00 30.86 190 PHE A N 1
ATOM 1510 C CA . PHE A 1 190 ? -8.843 -34.687 2.602 1.00 30.86 190 PHE A CA 1
ATOM 1511 C C . PHE A 1 190 ? -8.554 -35.377 1.240 1.00 30.86 190 PHE A C 1
ATOM 1513 O O . PHE A 1 190 ? -9.305 -35.206 0.284 1.00 30.86 190 PHE A O 1
ATOM 1520 N N . PRO A 1 191 ? -7.463 -36.184 1.143 1.00 31.75 191 PRO A N 1
ATOM 1521 C CA . PRO A 1 191 ? -7.135 -36.986 -0.037 1.00 31.75 191 PRO A CA 1
ATOM 1522 C C . PRO A 1 191 ? -7.864 -38.347 -0.006 1.00 31.75 191 PRO A C 1
ATOM 1524 O O . PRO A 1 191 ? -8.087 -38.886 1.082 1.00 31.75 191 PRO A O 1
ATOM 1527 N N . PRO A 1 192 ? -8.193 -38.963 -1.157 1.00 27.94 192 PRO A N 1
ATOM 1528 C CA . PRO A 1 192 ? -8.689 -40.332 -1.175 1.00 27.94 192 PRO A CA 1
ATOM 1529 C C . PRO A 1 192 ? -7.524 -41.342 -1.108 1.00 27.94 192 PRO A C 1
ATOM 1531 O O . PRO A 1 192 ? -6.447 -41.078 -1.653 1.00 27.94 192 PRO A O 1
ATOM 1534 N N . PRO A 1 193 ? -7.717 -42.509 -0.466 1.00 31.53 193 PRO A N 1
ATOM 1535 C CA . PRO A 1 193 ? -6.722 -43.570 -0.424 1.00 31.53 193 PRO A CA 1
ATOM 1536 C C . PRO A 1 193 ? -6.665 -44.328 -1.757 1.00 31.53 193 PRO A C 1
ATOM 1538 O O . PRO A 1 193 ? -7.654 -44.462 -2.480 1.00 31.53 193 PRO A O 1
ATOM 1541 N N . SER A 1 194 ? -5.482 -44.846 -2.069 1.00 33.09 194 SER A N 1
ATOM 1542 C CA . SER A 1 194 ? -5.199 -45.661 -3.245 1.00 33.09 194 SER A CA 1
ATOM 1543 C C . SER A 1 194 ? -5.966 -46.988 -3.253 1.00 33.09 194 SER A C 1
ATOM 1545 O O . SER A 1 194 ? -5.926 -47.744 -2.287 1.00 33.09 194 SER A O 1
ATOM 1547 N N . SER A 1 195 ? -6.561 -47.273 -4.416 1.00 31.73 195 SER A N 1
ATOM 1548 C CA . SER A 1 195 ? -6.839 -48.595 -4.997 1.00 31.73 195 SER A CA 1
ATOM 1549 C C . SER A 1 195 ? -7.576 -49.628 -4.135 1.00 31.73 195 SER A C 1
ATOM 1551 O O . SER A 1 195 ? -6.954 -50.376 -3.386 1.00 31.73 195 SER A O 1
ATOM 1553 N N . PHE A 1 196 ? -8.869 -49.819 -4.413 1.00 31.27 196 PHE A N 1
ATOM 1554 C CA . PHE A 1 196 ? -9.483 -51.145 -4.337 1.00 31.27 196 PHE A CA 1
ATOM 1555 C C . PHE A 1 196 ? -10.425 -51.368 -5.527 1.00 31.27 196 PHE A C 1
ATOM 1557 O O . PHE A 1 196 ? -11.323 -50.579 -5.808 1.00 31.27 196 PHE A O 1
ATOM 1564 N N . SER A 1 197 ? -10.136 -52.443 -6.254 1.00 32.72 197 SER A N 1
ATOM 1565 C CA . SER A 1 197 ? -10.911 -53.016 -7.351 1.00 32.72 197 SER A CA 1
ATOM 1566 C C . SER A 1 197 ? -12.279 -53.500 -6.857 1.00 32.72 197 SER A C 1
ATOM 1568 O O . SER A 1 197 ? -12.351 -54.154 -5.819 1.00 32.72 197 SER A O 1
ATOM 1570 N N . GLY A 1 198 ? -13.352 -53.244 -7.611 1.00 29.36 198 GLY A N 1
ATOM 1571 C CA . GLY A 1 198 ? -14.655 -53.854 -7.340 1.00 29.36 198 GLY A CA 1
ATOM 1572 C C . GLY A 1 198 ? -15.808 -53.235 -8.125 1.00 29.36 198 GLY A C 1
ATOM 1573 O O . GLY A 1 198 ? -16.218 -52.112 -7.868 1.00 29.36 198 GLY A O 1
ATOM 1574 N N . ARG A 1 199 ? -16.343 -53.995 -9.086 1.00 34.06 199 ARG A N 1
ATOM 1575 C CA . ARG A 1 199 ? -17.608 -53.737 -9.797 1.00 34.06 199 ARG A CA 1
ATOM 1576 C C . ARG A 1 199 ? -18.760 -53.543 -8.795 1.00 34.06 199 ARG A C 1
ATOM 1578 O O . ARG A 1 199 ? -18.813 -54.326 -7.858 1.00 34.06 199 ARG A O 1
ATOM 1585 N N . PHE A 1 200 ? -19.722 -52.652 -9.072 1.00 31.45 200 PHE A N 1
ATOM 1586 C CA . PHE A 1 200 ? -21.158 -52.983 -9.222 1.00 31.45 200 PHE A CA 1
ATOM 1587 C C . PHE A 1 200 ? -22.057 -51.736 -9.441 1.00 31.45 200 PHE A C 1
ATOM 1589 O O . PHE A 1 200 ? -22.015 -50.784 -8.680 1.00 31.45 200 PHE A O 1
ATOM 1596 N N . LEU A 1 201 ? -22.860 -51.825 -10.511 1.00 34.75 201 LEU A N 1
ATOM 1597 C CA . LEU A 1 201 ? -24.229 -51.333 -10.780 1.00 34.75 201 LEU A CA 1
ATOM 1598 C C . LEU A 1 201 ? -24.746 -49.930 -10.368 1.00 34.75 201 LEU A C 1
ATOM 1600 O O . LEU A 1 201 ? -24.874 -49.597 -9.201 1.00 34.75 201 LEU A O 1
ATOM 1604 N N . ARG A 1 202 ? -25.233 -49.235 -11.416 1.00 29.23 202 ARG A N 1
ATOM 1605 C CA . ARG A 1 202 ? -26.542 -48.557 -11.608 1.00 29.23 202 ARG A CA 1
ATOM 1606 C C . ARG A 1 202 ? -27.320 -48.030 -10.385 1.00 29.23 202 ARG A C 1
ATOM 1608 O O . ARG A 1 202 ? -27.793 -48.821 -9.581 1.00 29.23 202 ARG A O 1
ATOM 1615 N N . GLY A 1 203 ? -27.777 -46.782 -10.532 1.00 32.25 203 GLY A N 1
ATOM 1616 C CA . GLY A 1 203 ? -29.198 -46.438 -10.380 1.00 32.25 203 GLY A CA 1
ATOM 1617 C C . GLY A 1 203 ? -29.532 -45.389 -9.317 1.00 32.25 203 GLY A C 1
ATOM 1618 O O . GLY A 1 203 ? -29.273 -45.627 -8.144 1.00 32.25 203 GLY A O 1
ATOM 1619 N N . PHE A 1 204 ? -30.238 -44.351 -9.791 1.00 36.72 204 PHE A N 1
ATOM 1620 C CA . PHE A 1 204 ? -30.853 -43.199 -9.110 1.00 36.72 204 PHE A CA 1
ATOM 1621 C C . PHE A 1 204 ? -29.951 -41.995 -8.831 1.00 36.72 204 PHE A C 1
ATOM 16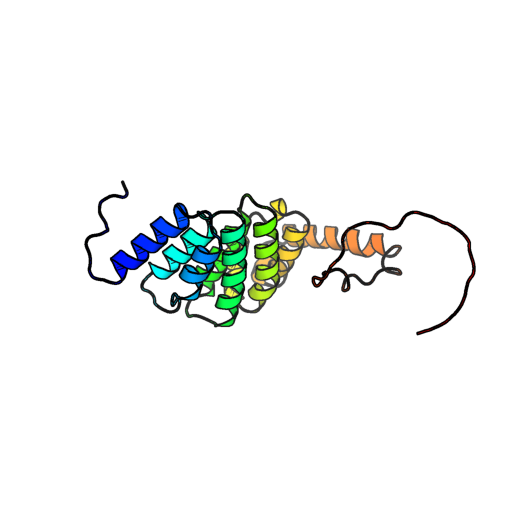23 O O . PHE A 1 204 ? -28.961 -42.122 -8.084 1.00 36.72 204 PHE A O 1
#

Foldseek 3Di:
DPPPDQDDDDPLNVLVVLLVCQQPDQDLVSLCVLLVPDDPLDPPCSNLVSLLSQLARHPPVSNQVSLVVLLVVLVVPRPPCLPSSLLSLLVQCPDPDPSSNVSSLVSCLVRCVVNVVNLVVLVPDPLVVVPPSSLVSCVSLVVDPVSCVVCVPVVVVNVVVCCCVVVVCPVPVVDDDPPPPDDDDDDDDDDDDDDDDDDDDDDD

Secondary structure (DSSP, 8-state):
--SS---STTHHHHHHHHHHHHHH---HHHHHHHHHTS-SSSS-SHHHHHHHHHHHSS-HHHHHHHHHHHHHHHTTT-TTHHHHHHHHHHHGGG-S-HHHHHHHHHHHHHHGGG-GGGHHHHTTS-GGGGTHHHHHHHHHHHT-HHHHHH-HHHHHHHHHHHHHHHHHGGGTTTS--TTS--PPP-----PPPP----------